Protein AF-A0A9E1YLP9-F1 (afdb_monomer)

Structure (mmCIF, N/CA/C/O backbone):
data_AF-A0A9E1YLP9-F1
#
_entry.id   AF-A0A9E1YLP9-F1
#
loop_
_atom_site.group_PDB
_atom_site.id
_atom_site.type_symbol
_atom_site.label_atom_id
_atom_site.label_alt_id
_atom_site.label_comp_id
_atom_site.label_asym_id
_atom_site.label_entity_id
_atom_site.label_seq_id
_atom_site.pdbx_PDB_ins_code
_atom_site.Cartn_x
_atom_site.Cartn_y
_atom_site.Cartn_z
_atom_site.occupancy
_atom_site.B_iso_or_equiv
_atom_site.auth_seq_id
_atom_site.auth_comp_id
_atom_site.auth_asym_id
_atom_site.auth_atom_id
_atom_site.pdbx_PDB_model_num
ATOM 1 N N . MET A 1 1 ? -14.820 2.484 36.612 1.00 34.06 1 MET A N 1
ATOM 2 C CA . MET A 1 1 ? -13.996 2.233 35.416 1.00 34.06 1 MET A CA 1
ATOM 3 C C . MET A 1 1 ? -14.951 1.773 34.337 1.00 34.06 1 MET A C 1
ATOM 5 O O . MET A 1 1 ? -15.473 0.674 34.455 1.00 34.06 1 MET A O 1
ATOM 9 N N . SER A 1 2 ? -15.312 2.653 33.408 1.00 34.88 2 SER A N 1
ATOM 10 C CA . SER A 1 2 ? -16.116 2.272 32.247 1.00 34.88 2 SER A CA 1
ATOM 11 C C . SER A 1 2 ? -15.246 1.416 31.334 1.00 34.88 2 SER A C 1
ATOM 13 O O . SER A 1 2 ? -14.160 1.850 30.958 1.00 34.88 2 SER A O 1
ATOM 15 N N . GLU A 1 3 ? -15.686 0.202 31.014 1.00 39.25 3 GLU A N 1
ATOM 16 C CA . GLU A 1 3 ? -15.135 -0.535 29.878 1.00 39.25 3 GLU A CA 1
ATOM 17 C C . GLU A 1 3 ? -15.390 0.316 28.631 1.00 39.25 3 GLU A C 1
ATOM 19 O O . GLU A 1 3 ? -16.530 0.453 28.191 1.00 39.25 3 GLU A O 1
ATOM 24 N N . GLU A 1 4 ? -14.351 0.964 28.100 1.00 51.50 4 GLU A N 1
ATOM 25 C CA . GLU A 1 4 ? -14.423 1.566 26.770 1.00 51.50 4 GLU A CA 1
ATOM 26 C C . GLU A 1 4 ? -14.681 0.439 25.771 1.00 51.50 4 GLU A C 1
ATOM 28 O O . GLU A 1 4 ? -13.787 -0.369 25.482 1.00 51.50 4 GLU A O 1
ATOM 33 N N . ALA A 1 5 ? -15.925 0.365 25.292 1.00 57.31 5 ALA A N 1
ATOM 34 C CA . ALA A 1 5 ? -16.343 -0.585 24.277 1.00 57.31 5 ALA A CA 1
ATOM 35 C C . ALA A 1 5 ? -15.387 -0.499 23.081 1.00 57.31 5 ALA A C 1
ATOM 37 O O . ALA A 1 5 ? -15.047 0.590 22.620 1.00 57.31 5 ALA A O 1
ATOM 38 N N . ASN A 1 6 ? -14.919 -1.650 22.598 1.00 69.06 6 ASN A N 1
ATOM 39 C CA . ASN A 1 6 ? -14.195 -1.687 21.333 1.00 69.06 6 ASN A CA 1
ATOM 40 C C . ASN A 1 6 ? -15.104 -1.142 20.228 1.00 69.06 6 ASN A C 1
ATOM 42 O O . ASN A 1 6 ? -16.303 -1.431 20.226 1.00 69.06 6 ASN A O 1
ATOM 46 N N . LEU A 1 7 ? -14.521 -0.379 19.301 1.00 84.44 7 LEU A N 1
ATOM 47 C CA . LEU A 1 7 ? -15.205 0.042 18.083 1.00 84.44 7 LEU A CA 1
ATOM 48 C C . LEU A 1 7 ? -15.830 -1.174 17.402 1.00 84.44 7 LEU A C 1
ATOM 50 O O . LEU A 1 7 ? -15.192 -2.221 17.262 1.00 84.44 7 LEU A O 1
ATOM 54 N N . ASP A 1 8 ? -17.082 -1.041 16.980 1.00 93.75 8 ASP A N 1
ATOM 55 C CA . ASP A 1 8 ? -17.721 -2.098 16.219 1.00 93.75 8 ASP A CA 1
ATOM 56 C C . ASP A 1 8 ? -17.118 -2.181 14.806 1.00 93.75 8 ASP A C 1
ATOM 58 O O . ASP A 1 8 ? -16.620 -1.201 14.242 1.00 93.75 8 ASP A O 1
ATOM 62 N N . ASN A 1 9 ? -17.191 -3.371 14.209 1.00 96.06 9 ASN A N 1
ATOM 63 C CA . ASN A 1 9 ? -16.578 -3.645 12.911 1.00 96.06 9 ASN A CA 1
ATOM 64 C C . ASN A 1 9 ? -17.074 -2.719 11.789 1.00 96.06 9 ASN A C 1
ATOM 66 O O . ASN A 1 9 ? -16.321 -2.439 10.857 1.00 96.06 9 ASN A O 1
ATOM 70 N N . ARG A 1 10 ? -18.328 -2.251 11.855 1.00 96.88 10 ARG A N 1
ATOM 71 C CA . ARG A 1 10 ? -18.888 -1.362 10.834 1.00 96.88 10 ARG A CA 1
ATOM 72 C C . ARG A 1 10 ? -18.255 0.021 10.927 1.00 96.88 10 ARG A C 1
ATOM 74 O O . ARG A 1 10 ? -17.903 0.584 9.893 1.00 96.88 10 ARG A O 1
ATOM 81 N N . THR A 1 11 ? -18.066 0.534 12.140 1.00 97.50 11 THR A N 1
ATOM 82 C CA . THR A 1 11 ? -17.392 1.819 12.370 1.00 97.50 11 THR A CA 1
ATOM 83 C C . THR A 1 11 ? -15.929 1.784 11.920 1.00 97.50 11 THR A C 1
ATOM 85 O O . THR A 1 11 ? -15.452 2.728 11.293 1.00 97.50 11 THR A O 1
ATOM 88 N N . ILE A 1 12 ? -15.220 0.673 12.141 1.00 98.19 12 ILE A N 1
ATOM 89 C CA . ILE A 1 12 ? -13.843 0.509 11.640 1.00 98.19 12 ILE A CA 1
ATOM 90 C C . ILE A 1 12 ? -13.797 0.664 10.114 1.00 98.19 12 ILE A C 1
ATOM 92 O O . ILE A 1 12 ? -12.980 1.424 9.597 1.00 98.19 12 ILE A O 1
ATOM 96 N N . GLU A 1 13 ? -14.696 0.002 9.381 1.00 98.06 13 GLU A N 1
ATOM 97 C CA . GLU A 1 13 ? -14.747 0.123 7.920 1.00 98.06 13 GLU A CA 1
ATOM 98 C C . GLU A 1 13 ? -15.165 1.512 7.428 1.00 98.06 13 GLU A C 1
ATOM 100 O O . GLU A 1 13 ? -14.679 1.964 6.390 1.00 98.06 13 GLU A O 1
ATOM 105 N N . GLN A 1 14 ? -16.037 2.206 8.163 1.00 98.19 14 GLN A N 1
ATOM 106 C CA . GLN A 1 14 ? -16.394 3.598 7.876 1.00 98.19 14 GLN A CA 1
ATOM 107 C C . GLN A 1 14 ? -15.165 4.504 7.925 1.00 98.19 14 GLN A C 1
ATOM 109 O O . GLN A 1 14 ? -14.910 5.253 6.977 1.00 98.19 14 GLN A O 1
ATOM 114 N N . ILE A 1 15 ? -14.373 4.383 8.993 1.00 98.44 15 ILE A N 1
ATOM 115 C CA . ILE A 1 15 ? -13.129 5.132 9.172 1.00 98.44 15 ILE A CA 1
ATOM 116 C C . ILE A 1 15 ? -12.121 4.748 8.078 1.00 98.44 15 ILE A C 1
ATOM 118 O O . ILE A 1 15 ? -11.576 5.624 7.406 1.00 98.44 15 ILE A O 1
ATOM 122 N N . GLU A 1 16 ? -11.902 3.455 7.831 1.00 98.62 16 GLU A N 1
ATOM 123 C CA . GLU A 1 16 ? -11.016 2.980 6.761 1.00 98.62 16 GLU A CA 1
ATOM 124 C C . GLU A 1 16 ? -11.397 3.550 5.385 1.00 98.62 16 GLU A C 1
ATOM 126 O O . GLU A 1 16 ? -10.546 4.051 4.643 1.00 98.62 16 GLU A O 1
ATOM 131 N N . TYR A 1 17 ? -12.685 3.522 5.038 1.00 98.31 17 TYR A N 1
ATOM 132 C CA . TYR A 1 17 ? -13.176 4.082 3.784 1.00 98.31 17 TYR A CA 1
ATOM 133 C C . TYR A 1 17 ? -12.991 5.602 3.737 1.00 98.31 17 TYR A C 1
ATOM 135 O O . TYR A 1 17 ? -12.519 6.137 2.727 1.00 98.31 17 TYR A O 1
ATOM 143 N N . LYS A 1 18 ? -13.325 6.322 4.814 1.00 98.12 18 LYS A N 1
ATOM 144 C CA . LYS A 1 18 ? -13.138 7.776 4.918 1.00 98.12 18 LYS A CA 1
ATOM 145 C C . LYS A 1 18 ? -11.685 8.165 4.661 1.00 98.12 18 LYS A C 1
ATOM 147 O O . LYS A 1 18 ? -11.423 8.991 3.787 1.00 98.12 18 LYS A O 1
ATOM 152 N N . TYR A 1 19 ? -10.734 7.520 5.325 1.00 98.19 19 TYR A N 1
ATOM 153 C CA . TYR A 1 19 ? -9.316 7.844 5.170 1.00 98.19 19 TYR A CA 1
ATOM 154 C C . TYR A 1 19 ? -8.713 7.336 3.856 1.00 98.19 19 TYR A C 1
ATOM 156 O O . TYR A 1 19 ? -7.822 7.990 3.316 1.00 98.19 19 TYR A O 1
ATOM 164 N N . LEU A 1 20 ? -9.257 6.276 3.246 1.00 98.00 20 LEU A N 1
ATOM 165 C CA . LEU A 1 20 ? -8.945 5.941 1.854 1.00 98.00 20 LEU A CA 1
ATOM 166 C C . LEU A 1 20 ? -9.392 7.062 0.897 1.00 98.00 20 LEU A C 1
ATOM 168 O O . LEU A 1 20 ? -8.666 7.402 -0.037 1.00 98.00 20 LEU A O 1
ATOM 172 N N . ASN A 1 21 ? -10.570 7.667 1.098 1.00 96.44 21 ASN A N 1
ATOM 173 C CA . ASN A 1 21 ? -10.996 8.829 0.301 1.00 96.44 21 ASN A CA 1
ATOM 174 C C . ASN A 1 21 ? -10.061 10.019 0.500 1.00 96.44 21 ASN A C 1
ATOM 176 O O . ASN A 1 21 ? -9.642 10.621 -0.488 1.00 96.44 21 ASN A O 1
ATOM 180 N N . LEU A 1 22 ? -9.713 10.328 1.751 1.00 96.38 22 LEU A N 1
ATOM 181 C CA . LEU A 1 22 ? -8.782 11.410 2.060 1.00 96.38 22 LEU A CA 1
ATOM 182 C C . LEU A 1 22 ? -7.425 11.174 1.397 1.00 96.38 22 LEU A C 1
ATOM 184 O O . LEU A 1 22 ? -6.918 12.094 0.771 1.00 96.38 22 LEU A O 1
ATOM 188 N N . LEU A 1 23 ? -6.899 9.943 1.415 1.00 97.06 23 LEU A N 1
ATOM 189 C CA . LEU A 1 23 ? -5.647 9.590 0.737 1.00 97.06 23 LEU A CA 1
ATOM 190 C C . LEU A 1 23 ? -5.716 9.911 -0.757 1.00 97.06 23 LEU A C 1
ATOM 192 O O . LEU A 1 23 ? -4.838 10.581 -1.293 1.00 97.06 23 LEU A O 1
ATOM 196 N N . ASN A 1 24 ? -6.781 9.479 -1.430 1.00 94.38 24 ASN A N 1
ATOM 197 C CA . ASN A 1 24 ? -6.958 9.752 -2.856 1.00 94.38 24 ASN A CA 1
ATOM 198 C C . ASN A 1 24 ? -7.088 11.253 -3.148 1.00 94.38 24 ASN A C 1
ATOM 200 O O . ASN A 1 24 ? -6.475 11.747 -4.091 1.00 94.38 24 ASN A O 1
ATOM 204 N N . ASN A 1 25 ? -7.812 11.989 -2.304 1.00 93.56 25 ASN A N 1
ATOM 205 C CA . ASN A 1 25 ? -7.946 13.438 -2.430 1.00 93.56 25 ASN A CA 1
ATOM 206 C C . ASN A 1 25 ? -6.607 14.157 -2.199 1.00 93.56 25 ASN A C 1
ATOM 208 O O . ASN A 1 25 ? -6.287 15.101 -2.920 1.00 93.56 25 ASN A O 1
ATOM 212 N N . SER A 1 26 ? -5.799 13.698 -1.239 1.00 94.00 26 SER A N 1
ATOM 213 C CA . SER A 1 26 ? -4.468 14.238 -0.950 1.00 94.00 26 SER A CA 1
ATOM 214 C C . SER A 1 26 ? -3.472 14.020 -2.085 1.00 94.00 26 SER A C 1
ATOM 216 O O . SER A 1 26 ? -2.617 14.866 -2.338 1.00 94.00 26 SER A O 1
ATOM 218 N N . LEU A 1 27 ? -3.578 12.892 -2.786 1.00 92.62 27 LEU A N 1
ATOM 219 C CA . LEU A 1 27 ? -2.767 12.609 -3.971 1.00 92.62 27 LEU A CA 1
ATOM 220 C C . LEU A 1 27 ? -3.115 13.547 -5.143 1.00 92.62 27 LEU A C 1
ATOM 222 O O . LEU A 1 27 ? -2.288 13.761 -6.030 1.00 92.62 27 LEU A O 1
ATOM 226 N N . GLY A 1 28 ? -4.269 14.216 -5.069 1.00 80.00 28 GLY A N 1
ATOM 227 C CA . GLY A 1 28 ? -4.585 15.416 -5.833 1.00 80.00 28 GLY A CA 1
ATOM 228 C C . GLY A 1 28 ? -4.818 15.162 -7.321 1.00 80.00 28 GLY A C 1
ATOM 229 O O . GLY A 1 28 ? -5.244 14.090 -7.742 1.00 80.00 28 GLY A O 1
ATOM 230 N N . ASN A 1 29 ? -4.561 16.185 -8.144 1.00 83.00 29 ASN A N 1
ATOM 231 C CA . ASN A 1 29 ? -4.722 16.088 -9.593 1.00 83.00 29 ASN A CA 1
ATOM 232 C C . ASN A 1 29 ? -3.741 15.054 -10.170 1.00 83.00 29 ASN A C 1
ATOM 234 O O . ASN A 1 29 ? -2.527 15.274 -10.181 1.00 83.00 29 ASN A O 1
ATOM 238 N N . SER A 1 30 ? -4.285 13.969 -10.719 1.00 85.88 30 SER A N 1
ATOM 239 C CA . SER A 1 30 ? -3.536 12.838 -11.269 1.00 85.88 30 SER A CA 1
ATOM 240 C C . SER A 1 30 ? -2.510 13.232 -12.341 1.00 85.88 30 SER A C 1
ATOM 242 O O . SER A 1 30 ? -1.420 12.662 -12.401 1.00 85.88 30 SER A O 1
ATOM 244 N N . THR A 1 31 ? -2.786 14.277 -13.129 1.00 89.56 31 THR A N 1
ATOM 245 C CA . THR A 1 31 ? -1.843 14.817 -14.122 1.00 89.56 31 THR A CA 1
ATOM 246 C C . THR A 1 31 ? -0.655 15.511 -13.461 1.00 89.56 31 THR A C 1
ATOM 248 O O . THR A 1 31 ? 0.479 15.368 -13.922 1.00 89.56 31 THR A O 1
ATOM 251 N N . GLN A 1 32 ? -0.888 16.274 -12.390 1.00 92.31 32 GLN A N 1
ATOM 252 C CA . GLN A 1 32 ? 0.189 16.933 -11.652 1.00 92.31 32 GLN A CA 1
ATOM 253 C C . GLN A 1 32 ? 1.036 15.903 -10.902 1.00 92.31 32 GLN A C 1
ATOM 255 O O . GLN A 1 32 ? 2.261 15.936 -11.013 1.00 92.31 32 GLN A O 1
ATOM 260 N N . LEU A 1 33 ? 0.396 14.950 -10.219 1.00 95.12 33 LEU A N 1
ATOM 261 C CA . LEU A 1 33 ? 1.088 13.872 -9.518 1.00 95.12 33 LEU A CA 1
ATOM 262 C C . LEU A 1 33 ? 1.972 13.058 -10.472 1.00 95.12 33 LEU A C 1
ATOM 264 O O . LEU A 1 33 ? 3.145 12.827 -10.180 1.00 95.12 33 LEU A O 1
ATOM 268 N N . LYS A 1 34 ? 1.456 12.702 -11.657 1.00 95.75 34 LYS A N 1
ATOM 269 C CA . LYS A 1 34 ? 2.251 12.062 -12.714 1.00 95.75 34 LYS A CA 1
ATOM 270 C C . LYS A 1 34 ? 3.489 12.883 -13.072 1.00 95.75 34 LYS A C 1
ATOM 272 O O . LYS A 1 34 ? 4.592 12.344 -13.092 1.00 95.75 34 LYS A O 1
ATOM 277 N N . LYS A 1 35 ? 3.327 14.183 -13.344 1.00 95.38 35 LYS A N 1
ATOM 278 C CA . LYS A 1 35 ? 4.449 15.069 -13.704 1.00 95.38 35 LYS A CA 1
ATOM 279 C C . LYS A 1 35 ? 5.509 15.137 -12.604 1.00 95.38 35 LYS A C 1
ATOM 281 O O . LYS A 1 35 ? 6.696 15.212 -12.913 1.00 95.38 35 LYS A O 1
ATOM 286 N N . GLU A 1 36 ? 5.097 15.124 -11.339 1.00 95.81 36 GLU A N 1
ATOM 287 C CA . GLU A 1 36 ? 6.013 15.126 -10.195 1.00 95.81 36 GLU A CA 1
ATOM 288 C C . GLU A 1 36 ? 6.758 13.790 -10.064 1.00 95.81 36 GLU A C 1
ATOM 290 O O . GLU A 1 36 ? 7.983 13.795 -9.921 1.00 95.81 36 GLU A O 1
ATOM 295 N N . LEU A 1 37 ? 6.067 12.656 -10.223 1.00 96.50 37 LEU A N 1
ATOM 296 C CA . LEU A 1 37 ? 6.679 11.319 -10.248 1.00 96.50 37 LEU A CA 1
ATOM 297 C C . LEU A 1 37 ? 7.670 11.143 -11.412 1.00 96.50 37 LEU A C 1
ATOM 299 O O . LEU A 1 37 ? 8.700 10.485 -11.270 1.00 96.50 37 LEU A O 1
ATOM 303 N N . GLU A 1 38 ? 7.404 11.778 -12.552 1.00 95.94 38 GLU A N 1
ATOM 304 C CA . GLU A 1 38 ? 8.265 11.759 -13.742 1.00 95.94 38 GLU A CA 1
ATOM 305 C C . GLU A 1 38 ? 9.333 12.857 -13.744 1.00 95.94 38 GLU A C 1
ATOM 307 O O . GLU A 1 38 ? 10.138 12.937 -14.672 1.00 95.94 38 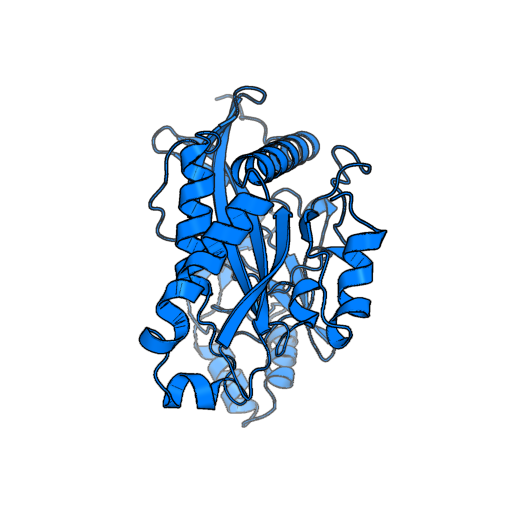GLU A O 1
ATOM 312 N N . SER A 1 39 ? 9.388 13.706 -12.716 1.00 95.44 39 SER A N 1
ATOM 313 C CA . SER A 1 39 ? 10.285 14.869 -12.690 1.00 95.44 39 SER A CA 1
ATOM 314 C C . SER A 1 39 ? 11.768 14.500 -12.815 1.00 95.44 39 SER A C 1
ATOM 316 O O . SER A 1 39 ? 12.545 15.265 -13.394 1.00 95.44 39 SER A O 1
ATOM 318 N N . GLN A 1 40 ? 12.144 13.302 -12.355 1.00 93.06 40 GLN A N 1
ATOM 319 C CA . GLN A 1 40 ? 13.495 12.751 -12.483 1.00 93.06 40 GLN A CA 1
ATOM 320 C C . GLN A 1 40 ? 13.926 12.530 -13.944 1.00 93.06 40 GLN A C 1
ATOM 322 O O . GLN A 1 40 ? 15.121 12.563 -14.230 1.00 93.06 40 GLN A O 1
ATOM 327 N N . ASN A 1 41 ? 12.980 12.413 -14.889 1.00 94.25 41 ASN A N 1
ATOM 328 C CA . ASN A 1 41 ? 13.277 12.242 -16.316 1.00 94.25 41 ASN A CA 1
ATOM 329 C C . ASN A 1 41 ? 14.154 13.368 -16.882 1.00 94.25 41 ASN A C 1
ATOM 331 O O . ASN A 1 41 ? 14.952 13.128 -17.783 1.00 94.25 41 ASN A O 1
ATOM 335 N N . LYS A 1 42 ? 14.075 14.579 -16.310 1.00 93.81 42 LYS A N 1
ATOM 336 C CA . LYS A 1 42 ? 14.926 15.728 -16.676 1.00 93.81 42 LYS A CA 1
ATOM 337 C C . LYS A 1 42 ? 16.424 15.443 -16.525 1.00 93.81 42 LYS A C 1
ATOM 339 O O . LYS A 1 42 ? 17.239 16.082 -17.181 1.00 93.81 42 LYS A O 1
ATOM 344 N N . PHE A 1 43 ? 16.775 14.498 -15.659 1.00 90.62 43 PHE A N 1
ATOM 345 C CA . PHE A 1 43 ? 18.146 14.171 -15.279 1.00 90.62 43 PHE A CA 1
ATOM 346 C C . PHE A 1 43 ? 18.446 12.672 -15.434 1.00 90.62 43 PHE A C 1
ATOM 348 O O . PHE A 1 43 ? 19.469 12.199 -14.939 1.00 90.62 43 PHE A O 1
ATOM 355 N N . PHE A 1 44 ? 17.574 11.917 -16.112 1.00 87.50 44 PHE A N 1
ATOM 356 C CA . PHE A 1 44 ? 17.624 10.452 -16.174 1.00 87.50 44 PHE A CA 1
ATOM 357 C C . PHE A 1 44 ? 19.004 9.924 -16.581 1.00 87.50 44 PHE A C 1
ATOM 359 O O . PHE A 1 44 ? 19.599 9.092 -15.896 1.00 87.50 44 PHE A O 1
ATOM 366 N N . SER A 1 45 ? 19.559 10.468 -17.667 1.00 84.12 45 SER A N 1
ATOM 367 C CA . SER A 1 45 ? 20.858 10.063 -18.213 1.00 84.12 45 SER A CA 1
ATOM 368 C C . SER A 1 45 ? 22.054 10.435 -17.326 1.00 84.12 45 SER A C 1
ATOM 370 O O . SER A 1 45 ? 23.122 9.842 -17.494 1.00 84.12 45 SER A O 1
ATOM 372 N N . GLN A 1 46 ? 21.882 11.379 -16.394 1.00 86.00 46 GLN A N 1
ATOM 373 C CA . GLN A 1 46 ? 22.904 11.800 -15.432 1.00 86.00 46 GLN A CA 1
ATOM 374 C C . GLN A 1 46 ? 22.845 10.962 -14.147 1.00 86.00 46 GLN A C 1
ATOM 376 O O . GLN A 1 46 ? 23.886 10.541 -13.648 1.00 86.00 46 GLN A O 1
ATOM 381 N N . PHE A 1 47 ? 21.643 10.667 -13.636 1.00 82.75 47 PHE A N 1
ATOM 382 C CA . PHE A 1 47 ? 21.465 9.808 -12.457 1.00 82.75 47 PHE A CA 1
ATOM 383 C C . PHE A 1 47 ? 21.710 8.326 -12.750 1.00 82.75 47 PHE A C 1
ATOM 385 O O . PHE A 1 47 ? 22.157 7.588 -11.872 1.00 82.75 47 PHE A O 1
ATOM 392 N N . MET A 1 48 ? 21.438 7.876 -13.975 1.00 83.69 48 MET A N 1
ATOM 393 C CA . MET A 1 48 ? 21.716 6.512 -14.410 1.00 83.69 48 MET A CA 1
ATOM 394 C C . MET A 1 48 ? 22.912 6.514 -15.348 1.00 83.69 48 MET A C 1
ATOM 396 O O . MET A 1 48 ? 22.762 6.838 -16.521 1.00 83.69 48 MET A O 1
ATOM 400 N N . ASN A 1 49 ? 24.092 6.119 -14.867 1.00 84.25 49 ASN A N 1
ATOM 401 C CA . ASN A 1 49 ? 25.262 5.962 -15.735 1.00 84.25 49 ASN A CA 1
ATOM 402 C C . ASN A 1 49 ? 25.015 4.881 -16.824 1.00 84.25 49 ASN A C 1
ATOM 404 O O . ASN A 1 49 ? 24.070 4.089 -16.717 1.00 84.25 49 ASN A O 1
ATOM 408 N N . PRO A 1 50 ? 25.846 4.809 -17.884 1.00 84.88 50 PRO A N 1
ATOM 409 C CA . PRO A 1 50 ? 25.655 3.838 -18.965 1.00 84.88 50 PRO A CA 1
ATOM 410 C C . PRO A 1 50 ? 25.552 2.379 -18.496 1.00 84.88 50 PRO A C 1
ATOM 412 O O . PRO A 1 50 ? 24.762 1.617 -19.049 1.00 84.88 50 PRO A O 1
ATOM 415 N N . THR A 1 51 ? 26.286 1.995 -17.449 1.00 85.06 51 THR A N 1
ATOM 416 C CA . THR A 1 51 ? 26.256 0.639 -16.881 1.00 85.06 51 THR A CA 1
ATOM 417 C C . THR A 1 51 ? 24.937 0.345 -16.167 1.00 85.06 51 THR A C 1
ATOM 419 O O . THR A 1 51 ? 24.369 -0.732 -16.343 1.00 85.06 51 THR A O 1
ATOM 422 N N . ASP A 1 52 ? 24.422 1.294 -15.380 1.00 84.56 52 ASP A N 1
ATOM 423 C CA . ASP A 1 52 ? 23.109 1.197 -14.740 1.00 84.56 52 ASP A CA 1
ATOM 424 C C . ASP A 1 52 ? 22.016 1.014 -15.800 1.00 84.56 52 ASP A C 1
ATOM 426 O O . ASP A 1 52 ? 21.232 0.066 -15.705 1.00 84.56 52 ASP A O 1
ATOM 430 N N . ARG A 1 53 ? 22.033 1.841 -16.854 1.00 85.44 53 ARG A N 1
ATOM 431 C CA . ARG A 1 53 ? 21.096 1.751 -17.986 1.00 85.44 53 ARG A CA 1
ATOM 432 C C . ARG A 1 53 ? 21.188 0.407 -18.707 1.00 85.44 53 ARG A C 1
ATOM 434 O O . ARG A 1 53 ? 20.183 -0.283 -18.824 1.00 85.44 53 ARG A O 1
ATOM 441 N N . ALA A 1 54 ? 22.391 -0.023 -19.088 1.00 83.19 54 ALA A N 1
ATOM 442 C CA . ALA A 1 54 ? 22.610 -1.311 -19.751 1.00 83.19 54 ALA A CA 1
ATOM 443 C C . ALA A 1 54 ? 22.181 -2.514 -18.893 1.00 83.19 54 ALA A C 1
ATOM 445 O O . ALA A 1 54 ? 21.885 -3.590 -19.419 1.00 83.19 54 ALA A O 1
ATOM 446 N N . SER A 1 55 ? 22.146 -2.348 -17.568 1.00 83.88 55 SER A N 1
ATOM 447 C CA . SER A 1 55 ? 21.735 -3.399 -16.645 1.00 83.88 55 SER A CA 1
ATOM 448 C C . SER A 1 55 ? 20.221 -3.526 -16.469 1.00 83.88 55 SER A C 1
ATOM 450 O O . SER A 1 55 ? 19.788 -4.539 -15.924 1.00 83.88 55 SER A O 1
ATOM 452 N N . LEU A 1 56 ? 19.406 -2.567 -16.930 1.00 84.25 56 LEU A N 1
ATOM 453 C CA . LEU A 1 56 ? 17.950 -2.576 -16.721 1.00 84.25 56 LEU A CA 1
ATOM 454 C C . LEU A 1 56 ? 17.262 -3.813 -17.307 1.00 84.25 56 LEU A C 1
ATOM 456 O O . LEU A 1 56 ? 16.415 -4.398 -16.628 1.00 84.25 56 LEU A O 1
ATOM 460 N N . LYS A 1 57 ? 17.694 -4.268 -18.490 1.00 81.56 57 LYS A N 1
ATOM 461 C CA . LYS A 1 57 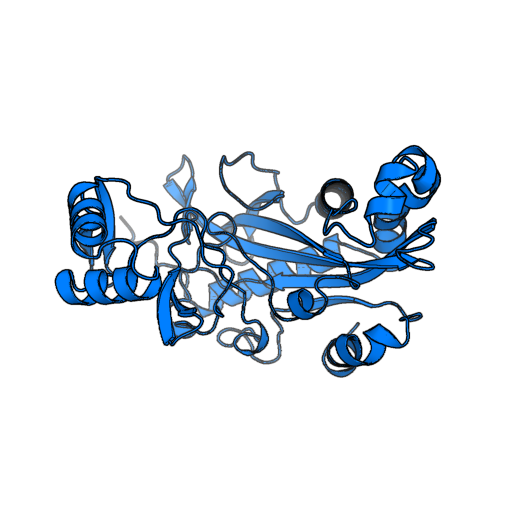? 17.210 -5.510 -19.119 1.00 81.56 57 LYS A CA 1
ATOM 462 C C . LYS A 1 57 ? 17.482 -6.781 -18.306 1.00 81.56 57 LYS A C 1
ATOM 464 O O . LYS A 1 57 ? 16.802 -7.783 -18.479 1.00 81.56 57 LYS A O 1
ATOM 469 N N . PHE A 1 58 ? 18.466 -6.756 -17.405 1.00 76.62 58 PHE A N 1
ATOM 470 C CA . PHE A 1 58 ? 18.879 -7.930 -16.624 1.00 76.62 58 PHE A CA 1
ATOM 471 C C . PHE A 1 58 ? 18.563 -7.812 -15.131 1.00 76.62 58 PHE A C 1
ATOM 473 O O . PHE A 1 58 ? 18.440 -8.816 -14.432 1.00 76.62 58 PHE A O 1
ATOM 480 N N . LYS A 1 59 ? 18.466 -6.587 -14.607 1.00 71.19 59 LYS A N 1
ATOM 481 C CA . LYS A 1 59 ? 18.299 -6.314 -13.179 1.00 71.19 59 LYS A CA 1
ATOM 482 C C . LYS A 1 59 ? 16.903 -5.793 -12.890 1.00 71.19 59 LYS A C 1
ATOM 484 O O . LYS A 1 59 ? 16.482 -4.782 -13.446 1.00 71.19 59 LYS A O 1
ATOM 489 N N . LYS A 1 60 ? 16.263 -6.362 -11.866 1.00 65.69 60 LYS A N 1
ATOM 490 C CA . LYS A 1 60 ? 15.026 -5.846 -11.248 1.00 65.69 60 LYS A CA 1
ATOM 491 C C . LYS A 1 60 ? 15.228 -4.555 -10.429 1.00 65.69 60 LYS A C 1
ATOM 493 O O . LYS A 1 60 ? 14.432 -4.271 -9.539 1.00 65.69 60 LYS A O 1
ATOM 498 N N . LYS A 1 61 ? 16.313 -3.798 -10.648 1.00 69.94 61 LYS A N 1
ATOM 499 C CA . LYS A 1 61 ? 16.603 -2.598 -9.849 1.00 69.94 61 LYS A CA 1
ATOM 500 C C . LYS A 1 61 ? 15.513 -1.552 -10.090 1.00 69.94 61 LYS A C 1
ATOM 502 O O . LYS A 1 61 ? 15.204 -1.216 -11.233 1.00 69.94 61 LYS A O 1
ATOM 507 N N . ASN A 1 62 ? 14.934 -1.076 -8.997 1.00 73.19 62 ASN A N 1
ATOM 508 C CA . ASN A 1 62 ? 13.874 -0.086 -9.001 1.00 73.19 62 ASN A CA 1
ATOM 509 C C . ASN A 1 62 ? 14.476 1.279 -8.667 1.00 73.19 62 ASN A C 1
ATOM 511 O O . ASN A 1 62 ? 14.945 1.497 -7.553 1.00 73.19 62 ASN A O 1
ATOM 515 N N . TYR A 1 63 ? 14.520 2.161 -9.662 1.00 77.50 63 TYR A N 1
ATOM 516 C CA . TYR A 1 63 ? 15.110 3.494 -9.533 1.00 77.50 63 TYR A CA 1
ATOM 517 C C . TYR A 1 63 ? 14.070 4.559 -9.162 1.00 77.50 63 TYR A C 1
ATOM 519 O O . TYR A 1 63 ? 14.448 5.672 -8.810 1.00 77.50 63 TYR A O 1
ATOM 527 N N . LEU A 1 64 ? 12.775 4.222 -9.223 1.00 88.56 64 LEU A N 1
ATOM 528 C CA . LEU A 1 64 ? 11.690 5.156 -8.935 1.00 88.56 64 LEU A CA 1
ATOM 529 C C . LEU A 1 64 ? 11.335 5.187 -7.442 1.00 88.56 64 LEU A C 1
ATOM 531 O O . LEU A 1 64 ? 10.987 6.253 -6.951 1.00 88.56 64 LEU A O 1
ATOM 535 N N . ALA A 1 65 ? 11.464 4.060 -6.728 1.00 89.44 65 ALA A N 1
ATOM 536 C CA . ALA A 1 65 ? 11.000 3.866 -5.345 1.00 89.44 65 ALA A CA 1
ATOM 537 C C . ALA A 1 65 ? 11.257 5.061 -4.408 1.00 89.44 65 ALA A C 1
ATOM 539 O O . ALA A 1 65 ? 10.320 5.756 -4.025 1.00 89.44 65 ALA A O 1
ATOM 540 N N . ALA A 1 66 ? 12.528 5.382 -4.149 1.00 88.50 66 ALA A N 1
ATOM 541 C CA . ALA A 1 66 ? 12.875 6.456 -3.220 1.00 88.50 66 ALA A CA 1
ATOM 542 C C . ALA A 1 66 ? 12.391 7.844 -3.693 1.00 88.50 66 ALA A C 1
ATOM 544 O O . ALA A 1 66 ? 12.125 8.733 -2.887 1.00 88.50 66 ALA A O 1
ATOM 545 N N . GLY A 1 67 ? 12.338 8.087 -5.007 1.00 93.19 67 GLY A N 1
ATOM 546 C CA . GLY A 1 67 ? 11.813 9.338 -5.562 1.00 93.19 67 GLY A CA 1
ATOM 547 C C . GLY A 1 67 ? 10.296 9.440 -5.400 1.00 93.19 67 GLY A C 1
ATOM 548 O O . GLY A 1 67 ? 9.790 10.491 -5.014 1.00 93.19 67 GLY A O 1
ATOM 549 N N . ALA A 1 68 ? 9.593 8.333 -5.634 1.00 95.44 68 ALA A N 1
ATOM 550 C CA . ALA A 1 68 ? 8.152 8.230 -5.474 1.00 95.44 68 ALA A CA 1
ATOM 551 C C . ALA A 1 68 ? 7.718 8.486 -4.030 1.00 95.44 68 ALA A C 1
ATOM 553 O O . ALA A 1 68 ? 6.844 9.319 -3.826 1.00 95.44 68 ALA A O 1
ATOM 554 N N . GLU A 1 69 ? 8.369 7.871 -3.039 1.00 95.31 69 GLU A N 1
ATOM 555 C CA . GLU A 1 69 ? 8.081 8.103 -1.612 1.00 95.31 69 GLU A CA 1
ATOM 556 C C . GLU A 1 69 ? 8.083 9.602 -1.260 1.00 95.31 69 GLU A C 1
ATOM 558 O O . GLU A 1 69 ? 7.155 10.100 -0.625 1.00 95.31 69 GLU A O 1
ATOM 563 N N . ARG A 1 70 ? 9.077 10.360 -1.751 1.00 94.62 70 ARG A N 1
ATOM 564 C CA . ARG A 1 70 ? 9.171 11.815 -1.522 1.00 94.62 70 ARG A CA 1
ATOM 565 C C . ARG A 1 70 ? 8.020 12.589 -2.154 1.00 94.62 70 ARG A C 1
ATOM 567 O O . ARG A 1 70 ? 7.505 13.523 -1.541 1.00 94.62 70 ARG A O 1
ATOM 574 N N . VAL A 1 71 ? 7.644 12.233 -3.381 1.00 95.75 71 VAL A N 1
ATOM 575 C CA . VAL A 1 71 ? 6.527 12.875 -4.086 1.00 95.75 71 VAL A CA 1
ATOM 576 C C . VAL A 1 71 ? 5.216 12.578 -3.362 1.00 95.75 71 VAL A C 1
ATOM 578 O O . VAL A 1 71 ? 4.476 13.510 -3.064 1.00 95.75 71 VAL A O 1
ATOM 581 N N . ILE A 1 72 ? 4.971 11.315 -3.000 1.00 96.25 72 ILE A N 1
ATOM 582 C CA . ILE A 1 72 ? 3.764 10.896 -2.279 1.00 96.25 72 ILE A CA 1
ATOM 583 C C . ILE A 1 72 ? 3.664 11.586 -0.915 1.00 96.25 72 ILE A C 1
ATOM 585 O O . ILE A 1 72 ? 2.623 12.164 -0.607 1.00 96.25 72 ILE A O 1
ATOM 589 N N . PHE A 1 73 ? 4.750 11.625 -0.138 1.00 93.88 73 PHE A N 1
ATOM 590 C CA . PHE A 1 73 ? 4.797 12.360 1.129 1.00 93.88 73 PHE A CA 1
ATOM 591 C C . PHE A 1 73 ? 4.448 13.840 0.955 1.00 93.88 73 PHE A C 1
ATOM 593 O O . PHE A 1 73 ? 3.642 14.388 1.703 1.00 93.88 73 PHE A O 1
ATOM 600 N N . ASN A 1 74 ? 5.030 14.493 -0.052 1.00 92.75 74 ASN A N 1
ATOM 601 C CA . ASN A 1 74 ? 4.770 15.898 -0.345 1.00 92.75 74 ASN A CA 1
ATOM 602 C C . ASN A 1 74 ? 3.305 16.149 -0.738 1.00 92.75 74 ASN A C 1
ATOM 604 O O . ASN A 1 74 ? 2.716 17.118 -0.263 1.00 92.75 74 ASN A O 1
ATOM 608 N N . SER A 1 75 ? 2.706 15.288 -1.564 1.00 93.25 75 SER A N 1
ATOM 609 C CA . SER A 1 75 ? 1.282 15.373 -1.917 1.00 93.25 75 SER A CA 1
ATOM 610 C C . SER A 1 75 ? 0.391 15.224 -0.683 1.00 93.25 75 SER A C 1
ATOM 612 O O . SER A 1 75 ? -0.483 16.058 -0.449 1.00 93.25 75 SER A O 1
ATOM 614 N N . ILE A 1 76 ? 0.672 14.227 0.161 1.00 92.69 76 ILE A N 1
ATOM 615 C CA . ILE A 1 76 ? -0.092 13.970 1.386 1.00 92.69 76 ILE A CA 1
ATOM 616 C C . ILE A 1 76 ? 0.011 15.139 2.367 1.00 92.69 76 ILE A C 1
ATOM 618 O O . ILE A 1 76 ? -1.015 15.672 2.793 1.00 92.69 76 ILE A O 1
ATOM 622 N N . ASN A 1 77 ? 1.218 15.623 2.652 1.00 87.94 77 ASN A N 1
ATOM 623 C CA . ASN A 1 77 ? 1.415 16.719 3.601 1.00 87.94 77 ASN A CA 1
ATOM 624 C C . ASN A 1 77 ? 0.782 18.035 3.161 1.00 87.94 77 ASN A C 1
ATOM 626 O O . ASN A 1 77 ? 0.247 18.756 3.997 1.00 87.94 77 ASN A O 1
ATOM 630 N N . LYS A 1 78 ? 0.810 18.357 1.861 1.00 87.50 78 LYS A N 1
ATOM 631 C CA . LYS A 1 78 ? 0.181 19.584 1.343 1.00 87.50 78 LYS A CA 1
ATOM 632 C C . LYS A 1 78 ? -1.321 19.642 1.620 1.00 87.50 78 LYS A C 1
ATOM 634 O O . LYS A 1 78 ? -1.867 20.735 1.706 1.00 87.50 78 LYS A O 1
ATOM 639 N N . SER A 1 79 ? -1.980 18.488 1.734 1.00 84.94 79 SER A N 1
ATOM 640 C CA . SER A 1 79 ? -3.420 18.419 1.999 1.00 84.94 79 SER A CA 1
ATOM 641 C C . SER A 1 79 ? -3.795 18.694 3.458 1.00 84.94 79 SER A C 1
ATOM 643 O O . SER A 1 79 ? -4.897 19.163 3.718 1.00 84.94 79 SER A O 1
ATOM 645 N N . GLY A 1 80 ? -2.903 18.385 4.407 1.00 83.12 80 GLY A N 1
ATOM 646 C CA . GLY A 1 80 ? -3.164 18.502 5.845 1.00 83.12 80 GLY A CA 1
ATOM 647 C C . GLY A 1 80 ? -4.167 17.494 6.431 1.00 83.12 80 GLY A C 1
ATOM 648 O O . GLY A 1 80 ? -4.452 17.574 7.620 1.00 83.12 80 GLY A O 1
ATOM 649 N N . PHE A 1 81 ? -4.697 16.538 5.654 1.00 87.00 81 PHE A N 1
ATOM 650 C CA . PHE A 1 81 ? -5.772 15.637 6.119 1.00 87.00 81 PHE A CA 1
ATOM 651 C C . PHE A 1 81 ? -5.334 14.554 7.113 1.00 87.00 81 PHE A C 1
ATOM 653 O O . PHE A 1 81 ? -6.167 14.018 7.836 1.00 87.00 81 PHE A O 1
ATOM 660 N N . PHE A 1 82 ? -4.049 14.198 7.131 1.00 88.88 82 PHE A N 1
ATOM 661 C CA . PHE A 1 82 ? -3.537 13.054 7.895 1.00 88.88 82 PHE A CA 1
ATOM 662 C C . PHE A 1 82 ? -2.953 13.436 9.259 1.00 88.88 82 PHE A C 1
ATOM 664 O O . PHE A 1 82 ? -2.447 12.567 9.958 1.00 88.88 82 PHE A O 1
ATOM 671 N N . GLY A 1 83 ? -3.046 14.709 9.649 1.00 90.69 83 GLY A N 1
ATOM 672 C CA . GLY A 1 83 ? -2.528 15.190 10.926 1.00 90.69 83 GLY A CA 1
ATOM 673 C C . GLY A 1 83 ? -1.002 15.272 10.953 1.00 90.69 83 GLY A C 1
ATOM 674 O O . GLY A 1 83 ? -0.373 15.773 10.016 1.00 90.69 83 GLY A O 1
ATOM 675 N N . THR A 1 84 ? -0.411 14.820 12.053 1.00 93.50 84 THR A N 1
ATOM 676 C CA . THR A 1 84 ? 1.010 15.007 12.357 1.00 93.50 84 THR A CA 1
ATOM 677 C C . THR A 1 84 ? 1.829 13.812 11.863 1.00 93.50 84 THR A C 1
ATOM 679 O O . THR A 1 84 ? 1.472 12.670 12.154 1.00 93.50 84 THR A O 1
ATOM 682 N N . PRO A 1 85 ? 2.946 14.018 11.138 1.00 94.50 85 PRO A N 1
ATOM 683 C CA . PRO A 1 85 ? 3.889 12.943 10.846 1.00 94.50 85 PRO A CA 1
ATOM 684 C C . PRO A 1 85 ? 4.437 12.332 12.139 1.00 94.50 85 PRO A C 1
ATOM 686 O O . PRO A 1 85 ? 4.894 13.053 13.024 1.00 94.50 85 PRO A O 1
ATOM 689 N N . ASN A 1 86 ? 4.440 11.008 12.229 1.00 93.56 86 ASN A N 1
ATOM 690 C CA . ASN A 1 86 ? 4.844 10.279 13.424 1.00 93.56 86 ASN A CA 1
ATOM 691 C C . ASN A 1 86 ? 6.086 9.420 13.123 1.00 93.56 86 ASN A C 1
ATOM 693 O O . ASN A 1 86 ? 6.189 8.774 12.084 1.00 93.56 86 ASN A O 1
ATOM 697 N N . SER A 1 87 ? 7.066 9.443 14.028 1.00 92.44 87 SER A N 1
ATOM 698 C CA . SER A 1 87 ? 8.386 8.821 13.854 1.00 92.44 87 SER A CA 1
ATOM 699 C C . SER A 1 87 ? 8.486 7.411 14.449 1.00 92.44 87 SER A C 1
ATOM 701 O O . SER A 1 87 ? 9.572 6.976 14.844 1.00 92.44 87 SER A O 1
ATOM 703 N N . SER A 1 88 ? 7.361 6.696 14.535 1.00 92.25 88 SER A N 1
ATOM 704 C CA . SER A 1 88 ? 7.305 5.328 15.056 1.00 92.25 88 SER A CA 1
ATOM 705 C C . SER A 1 88 ? 8.365 4.423 14.404 1.00 92.25 88 SER A C 1
ATOM 707 O O . SER A 1 88 ? 8.584 4.485 13.194 1.00 92.25 88 SER A O 1
ATOM 709 N N . PRO A 1 89 ? 9.028 3.543 15.179 1.00 87.25 89 PRO A N 1
ATOM 710 C CA . PRO A 1 89 ? 10.174 2.758 14.706 1.00 87.25 89 PRO A CA 1
ATOM 711 C C . PRO A 1 89 ? 9.799 1.643 13.715 1.00 87.25 89 PRO A C 1
ATOM 713 O O . PRO A 1 89 ? 10.678 0.993 13.148 1.00 87.25 89 PRO A O 1
ATOM 716 N N . ILE A 1 90 ? 8.502 1.382 13.550 1.00 88.19 90 ILE A N 1
ATOM 717 C CA . ILE A 1 90 ? 7.925 0.378 12.661 1.00 88.19 90 ILE A CA 1
ATOM 718 C C . ILE A 1 90 ? 6.700 0.979 11.968 1.00 88.19 90 ILE A C 1
ATOM 720 O O . ILE A 1 90 ? 5.961 1.748 12.575 1.00 88.19 90 ILE A O 1
ATOM 724 N N . GLY A 1 91 ? 6.481 0.604 10.713 1.00 88.62 91 GLY A N 1
ATOM 725 C CA . GLY A 1 91 ? 5.393 1.117 9.887 1.00 88.62 91 GLY A CA 1
ATOM 726 C C . GLY A 1 91 ? 5.689 0.940 8.400 1.00 88.62 91 GLY A C 1
ATOM 727 O O . GLY A 1 91 ? 6.710 0.343 8.029 1.00 88.62 91 GLY A O 1
ATOM 728 N N . GLY A 1 92 ? 4.783 1.454 7.566 1.00 90.19 92 GLY A N 1
ATOM 729 C CA . GLY A 1 92 ? 5.053 1.738 6.157 1.00 90.19 92 GLY A CA 1
ATOM 730 C C . GLY A 1 92 ? 6.007 2.923 5.980 1.00 90.19 92 GLY A C 1
ATOM 731 O O . GLY A 1 92 ? 6.498 3.489 6.955 1.00 90.19 92 GLY A O 1
ATOM 732 N N . ASP A 1 93 ? 6.259 3.301 4.729 1.00 93.50 93 ASP A N 1
ATOM 733 C CA . ASP A 1 93 ? 7.164 4.412 4.401 1.00 93.50 93 ASP A CA 1
ATOM 734 C C . ASP A 1 93 ? 6.729 5.747 5.024 1.00 93.50 93 ASP A C 1
ATOM 736 O O . ASP A 1 93 ? 7.574 6.557 5.406 1.00 93.50 93 ASP A O 1
ATOM 740 N N . LEU A 1 94 ? 5.415 5.978 5.135 1.00 94.88 94 LEU A N 1
ATOM 741 C CA . LEU A 1 94 ? 4.831 7.157 5.768 1.00 94.88 94 LEU A CA 1
ATOM 742 C C . LEU A 1 94 ? 3.969 6.739 6.958 1.00 94.88 94 LEU A C 1
ATOM 744 O O . LEU A 1 94 ? 3.201 5.776 6.879 1.00 94.88 94 LEU A O 1
ATOM 748 N N . PHE A 1 95 ? 4.063 7.500 8.043 1.00 95.75 95 PHE A N 1
ATOM 749 C CA . PHE A 1 95 ? 3.332 7.230 9.270 1.00 95.75 95 PHE A CA 1
ATOM 750 C C . PHE A 1 95 ? 2.823 8.538 9.872 1.00 95.75 95 PHE A C 1
ATOM 752 O O . PHE A 1 95 ? 3.564 9.522 9.944 1.00 95.75 95 PHE A O 1
ATOM 759 N N . PHE A 1 96 ? 1.557 8.560 10.276 1.00 96.00 96 PHE A N 1
ATOM 760 C CA . PHE A 1 96 ? 0.891 9.754 10.789 1.00 96.00 96 PHE A CA 1
ATOM 761 C C . PHE A 1 96 ? 0.031 9.444 12.008 1.00 96.00 96 PHE A C 1
ATOM 763 O O . PHE A 1 96 ? -0.389 8.304 12.210 1.00 96.00 96 PHE A O 1
ATOM 770 N N . GLU A 1 97 ? -0.269 10.480 12.778 1.00 95.38 97 GLU A N 1
ATOM 771 C CA . GLU A 1 97 ? -1.252 10.462 13.852 1.00 95.38 97 GLU A CA 1
ATOM 772 C C . GLU A 1 97 ? -2.277 11.580 13.661 1.00 95.38 97 GLU A C 1
ATOM 774 O O . GLU A 1 97 ? -1.947 12.708 13.286 1.00 95.38 97 GLU A O 1
ATOM 779 N N . THR A 1 98 ? -3.539 11.262 13.918 1.00 95.75 98 THR A N 1
ATOM 780 C CA . THR A 1 98 ? -4.637 12.228 13.855 1.00 95.75 98 THR A CA 1
ATOM 781 C C . THR A 1 98 ? -5.790 11.773 14.743 1.00 95.75 98 THR A C 1
ATOM 783 O O . THR A 1 98 ? -5.758 10.677 15.305 1.00 95.75 98 THR A O 1
ATOM 786 N N . LYS A 1 99 ? -6.823 12.602 14.856 1.00 95.56 99 LYS A N 1
ATOM 787 C CA . LYS A 1 99 ? -8.091 12.245 15.479 1.00 95.56 99 LYS A CA 1
ATOM 788 C C . LYS A 1 99 ? -9.199 12.337 14.440 1.00 95.56 99 LYS A C 1
ATOM 790 O O . LYS A 1 99 ? -9.292 13.317 13.708 1.00 95.56 99 LYS A O 1
ATOM 795 N N . ASP A 1 100 ? -10.017 11.299 14.358 1.00 96.00 100 ASP A N 1
ATOM 796 C CA . ASP A 1 100 ? -11.257 11.353 13.608 1.00 96.00 100 ASP A CA 1
ATOM 797 C C . ASP A 1 100 ? -12.336 12.037 14.445 1.00 96.00 100 ASP A C 1
ATOM 799 O O . ASP A 1 100 ? -12.785 11.490 15.449 1.00 96.00 100 ASP A O 1
ATOM 803 N N . ASP A 1 101 ? -12.747 13.233 14.028 1.00 93.31 101 ASP A N 1
ATOM 804 C CA . ASP A 1 101 ? -13.728 14.037 14.766 1.00 93.31 101 ASP A CA 1
ATOM 805 C C . ASP A 1 101 ? -15.149 13.453 14.724 1.00 93.31 101 ASP A C 1
ATOM 807 O O . ASP A 1 101 ? -15.950 13.708 15.618 1.00 93.31 101 ASP A O 1
ATOM 811 N N . GLU A 1 102 ? -15.484 12.684 13.685 1.00 94.31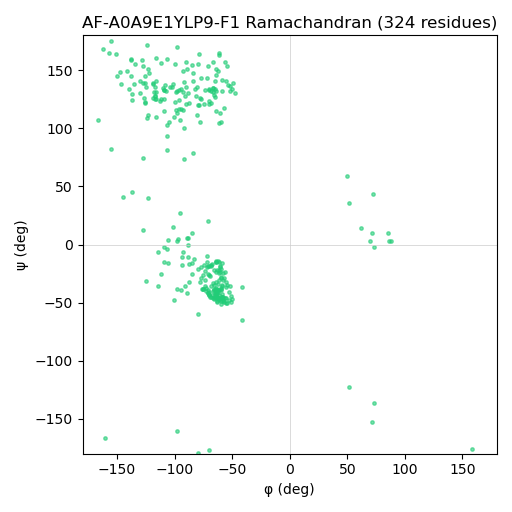 102 GLU A N 1
ATOM 812 C CA . GLU A 1 102 ? -16.832 12.129 13.490 1.00 94.31 102 GLU A CA 1
ATOM 813 C C . GLU A 1 102 ? -17.092 10.946 14.422 1.00 94.31 102 GLU A C 1
ATOM 815 O O . GLU A 1 102 ? -18.189 10.805 14.961 1.00 94.31 102 GLU A O 1
ATOM 820 N N . HIS A 1 103 ? -16.066 10.124 14.633 1.00 92.75 103 HIS A N 1
ATOM 821 C CA . HIS A 1 103 ? -16.117 8.939 15.482 1.00 92.75 103 HIS A CA 1
ATOM 822 C C . HIS A 1 103 ? -15.387 9.117 16.823 1.00 92.75 103 HIS A C 1
ATOM 824 O O . HIS A 1 103 ? -15.289 8.157 17.582 1.00 92.75 103 HIS A O 1
ATOM 830 N N . ASP A 1 104 ? -14.874 10.318 17.113 1.00 92.75 104 ASP A N 1
ATOM 831 C CA . ASP A 1 104 ? -14.080 10.649 18.308 1.00 92.75 104 ASP A CA 1
ATOM 832 C C . ASP A 1 104 ? -12.896 9.686 18.546 1.00 92.75 104 ASP A C 1
ATOM 834 O O . ASP A 1 104 ? -12.534 9.364 19.676 1.00 92.75 104 ASP A O 1
ATOM 838 N N . GLN A 1 105 ? -12.272 9.212 17.465 1.00 95.06 105 GLN A N 1
ATOM 839 C CA . GLN A 1 105 ? -11.299 8.120 17.505 1.00 95.06 105 GLN A CA 1
ATOM 840 C C . GLN A 1 105 ? -9.888 8.617 17.184 1.00 95.06 105 GLN A C 1
ATOM 842 O O . GLN A 1 105 ? -9.650 9.157 16.106 1.00 95.06 105 GLN A O 1
ATOM 847 N N . ASN A 1 106 ? -8.911 8.371 18.063 1.00 97.06 106 ASN A N 1
ATOM 848 C CA . ASN A 1 106 ? -7.506 8.611 17.712 1.00 97.06 106 ASN A CA 1
ATOM 849 C C . ASN A 1 106 ? -7.025 7.559 16.710 1.00 97.06 106 ASN A C 1
ATOM 851 O O . ASN A 1 106 ? -7.378 6.382 16.812 1.00 97.06 106 ASN A O 1
ATOM 855 N N . LEU A 1 107 ? -6.189 7.964 15.764 1.00 97.62 107 LEU A N 1
ATOM 856 C CA . LEU A 1 107 ? -5.744 7.128 14.661 1.00 97.62 107 LEU A CA 1
ATOM 857 C C . LEU A 1 107 ? -4.230 7.166 14.520 1.00 97.62 107 LEU A C 1
ATOM 859 O O . LEU A 1 107 ? -3.609 8.223 14.608 1.00 97.62 107 LEU A O 1
ATOM 863 N N . LEU A 1 108 ? -3.665 6.003 14.210 1.00 97.62 108 LEU A N 1
ATOM 864 C CA . LEU A 1 108 ? -2.345 5.870 13.608 1.00 97.62 108 LEU A CA 1
ATOM 865 C C . LEU A 1 108 ? -2.537 5.443 12.158 1.00 97.62 108 LEU A C 1
ATOM 867 O O . LEU A 1 108 ? -3.298 4.519 11.880 1.00 97.62 108 LEU A O 1
ATOM 871 N N . ILE A 1 109 ? -1.862 6.097 11.223 1.00 97.50 109 ILE A N 1
ATOM 872 C CA . ILE A 1 109 ? -2.059 5.856 9.796 1.00 97.50 109 ILE A CA 1
ATOM 873 C C . ILE A 1 109 ? -0.730 5.467 9.166 1.00 97.50 109 ILE A C 1
ATOM 875 O O . ILE A 1 109 ? 0.168 6.293 9.040 1.00 97.50 109 ILE A O 1
ATOM 879 N N . SER A 1 110 ? -0.632 4.207 8.748 1.00 97.25 110 SER A N 1
ATOM 880 C CA . SER A 1 110 ? 0.521 3.633 8.058 1.00 97.25 110 SER A CA 1
ATOM 881 C C . SER A 1 110 ? 0.252 3.580 6.558 1.00 97.25 110 SER A C 1
ATOM 883 O O . SER A 1 110 ? -0.710 2.944 6.126 1.00 97.25 110 SER A O 1
ATOM 885 N N . ILE A 1 111 ? 1.106 4.209 5.753 1.00 96.75 111 ILE A N 1
ATOM 886 C CA . ILE A 1 111 ? 0.995 4.224 4.291 1.00 96.75 111 ILE A CA 1
ATOM 887 C C . ILE A 1 111 ? 2.306 3.726 3.699 1.00 96.75 111 ILE A C 1
ATOM 889 O O . ILE A 1 111 ? 3.365 4.295 3.944 1.00 96.75 111 ILE A O 1
ATOM 893 N N . ASP A 1 112 ? 2.232 2.677 2.890 1.00 95.81 112 ASP A N 1
ATOM 894 C CA . ASP A 1 112 ? 3.397 2.108 2.220 1.00 95.81 112 ASP A CA 1
ATOM 895 C C . ASP A 1 112 ? 3.374 2.385 0.714 1.00 95.81 112 ASP A C 1
ATOM 897 O O . ASP A 1 112 ? 2.356 2.182 0.045 1.00 95.81 112 ASP A O 1
ATOM 901 N N . CYS A 1 113 ? 4.496 2.845 0.165 1.00 95.00 113 CYS A N 1
ATOM 902 C CA . CYS A 1 113 ? 4.640 3.194 -1.240 1.00 95.00 113 CYS A CA 1
ATOM 903 C C . CYS A 1 113 ? 5.295 2.044 -2.009 1.00 95.00 113 CYS A C 1
ATOM 905 O O . CYS A 1 113 ? 6.477 1.732 -1.876 1.00 95.00 113 CYS A O 1
ATOM 907 N N . LYS A 1 114 ? 4.541 1.426 -2.915 1.00 92.38 114 LYS A N 1
ATOM 908 C CA . LYS A 1 114 ? 5.053 0.408 -3.831 1.00 92.38 114 LYS A CA 1
ATOM 909 C C . LYS A 1 114 ? 5.260 1.006 -5.209 1.00 92.38 114 LYS A C 1
ATOM 911 O O . LYS A 1 114 ? 4.394 1.666 -5.769 1.00 92.38 114 LYS A O 1
ATOM 916 N N . THR A 1 115 ? 6.395 0.691 -5.810 1.00 93.44 115 THR A N 1
ATOM 917 C CA . THR A 1 115 ? 6.659 0.981 -7.220 1.00 93.44 115 THR A CA 1
ATOM 918 C C . THR A 1 115 ? 6.857 -0.335 -7.962 1.00 93.44 115 THR A C 1
ATOM 920 O O . THR A 1 115 ? 7.643 -1.188 -7.542 1.00 93.44 115 THR A O 1
ATOM 923 N N . VAL A 1 116 ? 6.123 -0.513 -9.056 1.00 91.81 116 VAL A N 1
ATOM 924 C CA . VAL A 1 116 ? 6.129 -1.720 -9.884 1.00 91.81 116 VAL A CA 1
ATOM 925 C C . VAL A 1 116 ? 6.629 -1.345 -11.267 1.00 91.81 116 VAL A C 1
ATOM 927 O O . VAL A 1 116 ? 6.115 -0.426 -11.896 1.00 91.81 116 VAL A O 1
ATOM 930 N N . ARG A 1 117 ? 7.638 -2.075 -11.740 1.00 91.94 117 ARG A N 1
ATOM 931 C CA . ARG A 1 117 ? 8.155 -1.936 -13.099 1.00 91.94 117 ARG A CA 1
ATOM 932 C C . ARG A 1 117 ? 7.485 -2.958 -14.015 1.00 91.94 117 ARG A C 1
ATOM 934 O O . ARG A 1 117 ? 7.672 -4.167 -13.805 1.00 91.94 117 ARG A O 1
ATOM 941 N N . ALA A 1 118 ? 6.745 -2.459 -15.001 1.00 91.38 118 ALA A N 1
ATOM 942 C CA . ALA A 1 118 ? 5.901 -3.214 -15.925 1.00 91.38 118 ALA A CA 1
ATOM 943 C C . ALA A 1 118 ? 6.636 -4.403 -16.564 1.00 91.38 118 ALA A C 1
ATOM 945 O O . ALA A 1 118 ? 6.174 -5.538 -16.475 1.00 91.38 118 ALA A O 1
ATOM 946 N N . GLU A 1 119 ? 7.857 -4.178 -17.048 1.00 89.62 119 GLU A N 1
ATOM 947 C CA . GLU A 1 119 ? 8.688 -5.159 -17.759 1.00 89.62 119 GLU A CA 1
ATOM 948 C C . GLU A 1 119 ? 9.092 -6.367 -16.906 1.00 89.62 119 GLU A C 1
ATOM 950 O O . GLU A 1 119 ? 9.621 -7.347 -17.423 1.00 89.62 119 GLU A O 1
ATOM 955 N N . THR A 1 120 ? 8.946 -6.296 -15.578 1.00 85.50 120 THR A N 1
ATOM 956 C CA . THR A 1 120 ? 9.465 -7.348 -14.685 1.00 85.50 120 THR A CA 1
ATOM 957 C C . THR A 1 120 ? 8.452 -7.970 -13.757 1.00 85.50 120 THR A C 1
ATOM 959 O O . THR A 1 120 ? 8.641 -9.125 -13.372 1.00 85.50 120 THR A O 1
ATOM 962 N N . ASN A 1 121 ? 7.444 -7.216 -13.329 1.00 81.94 121 ASN A N 1
ATOM 963 C CA . ASN A 1 121 ? 6.548 -7.662 -12.271 1.00 81.94 121 ASN A CA 1
ATOM 964 C C . ASN A 1 121 ? 5.112 -7.171 -12.509 1.00 81.94 121 ASN A C 1
ATOM 966 O O . ASN A 1 121 ? 4.459 -6.765 -11.556 1.00 81.94 121 ASN A O 1
ATOM 970 N N . MET A 1 122 ? 4.608 -7.206 -13.750 1.00 83.81 122 MET A N 1
ATOM 971 C CA . MET A 1 122 ? 3.234 -6.770 -14.040 1.00 83.81 122 MET A CA 1
ATOM 972 C C . MET A 1 122 ? 2.203 -7.471 -13.145 1.00 83.81 122 MET A C 1
ATOM 974 O O . MET A 1 122 ? 1.362 -6.817 -12.549 1.00 83.81 122 MET A O 1
ATOM 978 N N . ASN A 1 123 ? 2.362 -8.775 -12.903 1.00 78.94 123 ASN A N 1
ATOM 979 C CA . ASN A 1 123 ? 1.498 -9.541 -11.995 1.00 78.94 123 ASN A CA 1
ATOM 980 C C . ASN A 1 123 ? 1.418 -8.991 -10.556 1.00 78.94 123 ASN A C 1
ATOM 982 O O . ASN A 1 123 ? 0.444 -9.274 -9.855 1.00 78.94 123 ASN A O 1
ATOM 986 N N . ASP A 1 124 ? 2.416 -8.228 -10.096 1.00 78.75 124 ASP A N 1
ATOM 987 C CA . ASP A 1 124 ? 2.408 -7.652 -8.749 1.00 78.75 124 ASP A CA 1
ATOM 988 C C . ASP A 1 124 ? 1.379 -6.510 -8.630 1.00 78.75 124 ASP A C 1
ATOM 990 O O . ASP A 1 124 ? 0.993 -6.194 -7.508 1.00 78.75 124 ASP A O 1
ATOM 994 N N . ILE A 1 125 ? 0.849 -5.956 -9.737 1.00 80.56 125 ILE A N 1
ATOM 995 C CA . ILE A 1 125 ? -0.280 -5.003 -9.680 1.00 80.56 125 ILE A CA 1
ATOM 996 C C . ILE A 1 125 ? -1.600 -5.664 -9.279 1.00 80.56 125 ILE A C 1
ATOM 998 O O . ILE A 1 125 ? -2.531 -4.988 -8.850 1.00 80.56 125 ILE A O 1
ATOM 1002 N N . HIS A 1 126 ? -1.673 -6.990 -9.414 1.00 76.25 126 HIS A N 1
ATOM 1003 C CA . HIS A 1 126 ? -2.821 -7.785 -8.999 1.00 76.25 126 HIS A CA 1
ATOM 1004 C C . HIS A 1 126 ? -2.677 -8.344 -7.574 1.00 76.25 126 HIS A C 1
ATOM 1006 O O . HIS A 1 126 ? -3.660 -8.791 -6.994 1.00 76.25 126 HIS A O 1
ATOM 1012 N N . ASN A 1 127 ? -1.456 -8.378 -7.027 1.00 78.44 127 ASN A N 1
ATOM 1013 C CA . ASN A 1 127 ? -1.133 -9.051 -5.768 1.00 78.44 127 ASN A CA 1
ATOM 1014 C C . ASN A 1 127 ? 0.113 -8.420 -5.121 1.00 78.44 127 ASN A C 1
ATOM 1016 O O . ASN A 1 127 ? 1.228 -8.934 -5.266 1.00 78.44 127 ASN A O 1
ATOM 1020 N N . PHE A 1 128 ? -0.062 -7.306 -4.412 1.00 80.19 128 PHE A N 1
ATOM 1021 C CA . PHE A 1 128 ? 1.057 -6.558 -3.834 1.00 80.19 128 PHE A CA 1
ATOM 1022 C C . PHE A 1 128 ? 1.701 -7.316 -2.667 1.00 80.19 128 PHE A C 1
ATOM 1024 O O . PHE A 1 128 ? 1.002 -7.775 -1.763 1.00 80.19 128 PHE A O 1
ATOM 1031 N N . ASP A 1 129 ? 3.034 -7.408 -2.659 1.00 85.12 129 ASP A N 1
ATOM 1032 C CA . ASP A 1 129 ? 3.784 -7.929 -1.512 1.00 85.12 129 ASP A CA 1
ATOM 1033 C C . ASP A 1 129 ? 3.706 -6.927 -0.345 1.00 85.12 129 ASP A C 1
ATOM 1035 O O . ASP A 1 129 ? 4.198 -5.801 -0.459 1.00 85.12 129 ASP A O 1
ATOM 1039 N N . VAL A 1 130 ? 3.185 -7.360 0.799 1.00 87.38 130 VAL A N 1
ATOM 1040 C CA . VAL A 1 130 ? 3.104 -6.573 2.034 1.00 87.38 130 VAL A CA 1
ATOM 1041 C C . VAL A 1 130 ? 3.947 -7.234 3.123 1.00 87.38 130 VAL A C 1
ATOM 1043 O O . VAL A 1 130 ? 3.926 -8.452 3.314 1.00 87.38 130 VAL A O 1
ATOM 1046 N N . GLY A 1 131 ? 4.775 -6.428 3.787 1.00 86.88 131 GLY A N 1
ATOM 1047 C CA . GLY A 1 131 ? 5.615 -6.854 4.903 1.00 86.88 131 GLY A CA 1
ATOM 1048 C C . GLY A 1 131 ? 4.867 -6.825 6.234 1.00 86.88 131 GLY A C 1
ATOM 1049 O O . GLY A 1 131 ? 3.955 -6.028 6.425 1.00 86.88 131 GLY A O 1
ATOM 1050 N N . LEU A 1 132 ? 5.305 -7.645 7.192 1.00 87.12 132 LEU A N 1
ATOM 1051 C CA . LEU A 1 132 ? 4.685 -7.744 8.523 1.00 87.12 132 LEU A CA 1
ATOM 1052 C C . LEU A 1 132 ? 4.698 -6.425 9.320 1.00 87.12 132 LEU A C 1
ATOM 1054 O O . LEU A 1 132 ? 3.933 -6.276 10.265 1.00 87.12 132 LEU A O 1
ATOM 1058 N N . ASN A 1 133 ? 5.555 -5.468 8.964 1.00 90.00 133 ASN A N 1
ATOM 1059 C CA . ASN A 1 133 ? 5.613 -4.132 9.561 1.00 90.00 133 ASN A CA 1
ATOM 1060 C C . ASN A 1 133 ? 4.683 -3.107 8.889 1.00 90.00 133 ASN A C 1
ATOM 1062 O O . ASN A 1 133 ? 4.781 -1.935 9.221 1.00 90.00 133 ASN A O 1
ATOM 1066 N N . GLN A 1 134 ? 3.844 -3.510 7.929 1.00 91.69 134 GLN A N 1
ATOM 1067 C CA . GLN A 1 134 ? 3.044 -2.596 7.097 1.00 91.69 134 GLN A CA 1
ATOM 1068 C C . GLN A 1 134 ? 1.528 -2.733 7.327 1.00 91.69 134 GLN A C 1
ATOM 1070 O O . GLN A 1 134 ? 0.758 -1.963 6.762 1.00 91.69 134 GLN A O 1
ATOM 1075 N N . HIS A 1 135 ? 1.088 -3.717 8.119 1.00 94.19 135 HIS A N 1
ATOM 1076 C CA . HIS A 1 135 ? -0.324 -3.984 8.411 1.00 94.19 135 HIS A CA 1
ATOM 1077 C C . HIS A 1 135 ? -0.497 -4.613 9.798 1.00 94.19 135 HIS A C 1
ATOM 1079 O O . HIS A 1 135 ? 0.463 -5.156 10.338 1.00 94.19 135 HIS A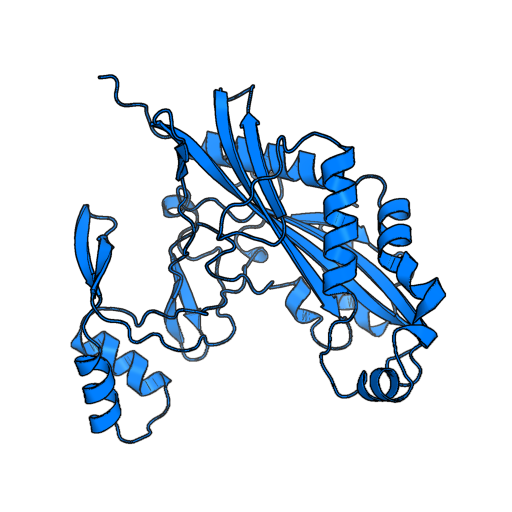 O 1
ATOM 1085 N N . SER A 1 136 ? -1.723 -4.616 10.334 1.00 95.56 136 SER A N 1
ATOM 1086 C CA . SER A 1 136 ? -2.080 -5.265 11.613 1.00 95.56 136 SER A CA 1
ATOM 1087 C C . SER A 1 136 ? -2.889 -6.558 11.489 1.00 95.56 136 SER A C 1
ATOM 1089 O O . SER A 1 136 ? -3.178 -7.217 12.488 1.00 95.56 136 SER A O 1
ATOM 1091 N N . TYR A 1 137 ? -3.268 -6.950 10.272 1.00 94.50 137 TYR A N 1
ATOM 1092 C CA . TYR A 1 137 ? -4.181 -8.071 10.055 1.00 94.50 137 TYR A CA 1
ATOM 1093 C C . TYR A 1 137 ? -3.515 -9.454 10.198 1.00 94.50 137 TYR A C 1
ATOM 1095 O O . TYR A 1 137 ? -2.762 -9.899 9.329 1.00 94.50 137 TYR A O 1
ATOM 1103 N N . LYS A 1 138 ? -3.788 -10.146 11.312 1.00 90.12 138 LYS A N 1
ATOM 1104 C CA . LYS A 1 138 ? -3.226 -11.466 11.644 1.00 90.12 138 LYS A CA 1
ATOM 1105 C C . LYS A 1 138 ? -4.138 -12.594 11.173 1.00 90.12 138 LYS A C 1
ATOM 1107 O O . LYS A 1 138 ? -5.223 -12.778 11.713 1.00 90.12 138 LYS A O 1
ATOM 1112 N N . SER A 1 139 ? -3.676 -13.411 10.232 1.00 87.62 139 SER A N 1
ATOM 1113 C CA . SER A 1 139 ? -4.384 -14.637 9.836 1.00 87.62 139 SER A CA 1
ATOM 1114 C C . SER A 1 139 ? -3.444 -15.611 9.126 1.00 87.62 139 SER A C 1
ATOM 1116 O O . SER A 1 139 ? -2.224 -15.492 9.222 1.00 87.62 139 SER A O 1
ATOM 1118 N N . THR A 1 140 ? -3.979 -16.633 8.466 1.00 82.50 140 THR A N 1
ATOM 1119 C CA . THR A 1 140 ? -3.186 -17.630 7.743 1.00 82.50 140 THR A CA 1
ATOM 1120 C C . THR A 1 140 ? -3.295 -17.440 6.236 1.00 82.50 140 THR A C 1
ATOM 1122 O O . THR A 1 140 ? -4.232 -16.823 5.739 1.00 82.50 140 THR A O 1
ATOM 1125 N N . SER A 1 141 ? -2.336 -17.985 5.492 1.00 81.81 141 SER A N 1
ATOM 1126 C CA . SER A 1 141 ? -2.408 -18.057 4.032 1.00 81.81 141 SER A CA 1
ATOM 1127 C C . SER A 1 141 ? -1.844 -19.377 3.518 1.00 81.81 141 SER A C 1
ATOM 1129 O O . SER A 1 141 ? -0.943 -19.959 4.133 1.00 81.81 141 SER A O 1
ATOM 1131 N N . VAL A 1 142 ? -2.376 -19.850 2.391 1.00 77.75 142 VAL A N 1
ATOM 1132 C CA . VAL A 1 142 ? -1.921 -21.065 1.708 1.00 77.75 142 VAL A CA 1
ATOM 1133 C C . VAL A 1 142 ? -0.833 -20.694 0.699 1.00 77.75 142 VAL A C 1
ATOM 1135 O O . VAL A 1 142 ? -1.053 -19.905 -0.217 1.00 77.75 142 VAL A O 1
ATOM 1138 N N . TYR A 1 143 ? 0.354 -21.269 0.867 1.00 72.81 143 TYR A N 1
ATOM 1139 C CA . TYR A 1 143 ? 1.504 -21.105 -0.022 1.00 72.81 143 TYR A CA 1
ATOM 1140 C C . TYR A 1 143 ? 1.618 -22.279 -1.005 1.00 72.81 143 TYR A C 1
ATOM 1142 O O . TYR A 1 143 ? 0.956 -23.311 -0.863 1.00 72.81 143 TYR A O 1
ATOM 1150 N N . ASN A 1 144 ? 2.506 -22.134 -1.995 1.00 69.69 144 ASN A N 1
ATOM 1151 C CA . ASN A 1 144 ? 2.806 -23.177 -2.978 1.00 69.69 144 ASN A CA 1
ATOM 1152 C C . ASN A 1 144 ? 3.039 -24.540 -2.312 1.00 69.69 144 ASN A C 1
ATOM 1154 O O . ASN A 1 144 ? 3.828 -24.668 -1.375 1.00 69.69 144 ASN A O 1
ATOM 1158 N N . GLY A 1 145 ? 2.357 -25.562 -2.831 1.00 68.62 145 GLY A N 1
ATOM 1159 C CA . GLY A 1 145 ? 2.379 -26.912 -2.274 1.00 68.62 145 GLY A CA 1
ATOM 1160 C C . GLY A 1 145 ? 1.328 -27.178 -1.192 1.00 68.62 145 GLY A C 1
ATOM 1161 O O . GLY A 1 145 ? 1.312 -28.278 -0.657 1.00 68.62 145 GLY A O 1
ATOM 1162 N N . GLY A 1 146 ? 0.448 -26.220 -0.883 1.00 70.88 146 GLY A N 1
ATOM 1163 C CA . GLY A 1 146 ? -0.616 -26.391 0.115 1.00 70.88 146 GLY A CA 1
ATOM 1164 C C . GLY A 1 146 ? -0.167 -26.110 1.551 1.00 70.88 146 GLY A C 1
ATOM 1165 O O . GLY A 1 146 ? -0.905 -26.383 2.494 1.00 70.88 146 GLY A O 1
ATOM 1166 N N . VAL A 1 147 ? 1.035 -25.558 1.734 1.00 68.19 147 VAL A N 1
ATOM 1167 C CA . VAL A 1 147 ? 1.562 -25.254 3.066 1.00 68.19 147 VAL A CA 1
ATOM 1168 C C . VAL A 1 147 ? 0.860 -24.025 3.624 1.00 68.19 147 VAL A C 1
ATOM 1170 O O . VAL A 1 147 ? 0.937 -22.939 3.050 1.00 68.19 147 VAL A O 1
ATOM 1173 N N . ILE A 1 148 ? 0.201 -24.185 4.765 1.00 72.50 148 ILE A N 1
ATOM 1174 C CA . ILE A 1 148 ? -0.417 -23.072 5.484 1.00 72.50 148 ILE A CA 1
ATOM 1175 C C . ILE A 1 148 ? 0.659 -22.379 6.324 1.00 72.50 148 ILE A C 1
ATOM 1177 O O . ILE A 1 148 ? 1.432 -23.040 7.016 1.00 72.50 148 ILE A O 1
ATOM 1181 N N . ARG A 1 149 ? 0.708 -21.047 6.272 1.00 72.50 149 ARG A N 1
ATOM 1182 C CA . ARG A 1 149 ? 1.600 -20.227 7.103 1.00 72.50 149 ARG A CA 1
ATOM 1183 C C . ARG A 1 149 ? 0.813 -19.178 7.863 1.00 72.50 149 ARG A C 1
ATOM 1185 O O . ARG A 1 149 ? -0.147 -18.624 7.331 1.00 72.50 149 ARG A O 1
ATOM 1192 N N . LEU A 1 150 ? 1.256 -18.893 9.084 1.00 76.12 150 LEU A N 1
ATOM 1193 C CA . LEU A 1 150 ? 0.760 -17.776 9.873 1.00 76.12 150 LEU A CA 1
ATOM 1194 C C . LEU A 1 150 ? 1.392 -16.473 9.369 1.00 76.12 150 LEU A C 1
ATOM 1196 O O . LEU A 1 150 ? 2.615 -16.350 9.300 1.00 76.12 150 LEU A O 1
ATOM 1200 N N . ILE A 1 151 ? 0.550 -15.501 9.035 1.00 80.81 151 ILE A N 1
ATOM 1201 C CA . ILE A 1 151 ? 0.928 -14.107 8.829 1.00 80.81 151 ILE A CA 1
ATOM 1202 C C . ILE A 1 151 ? 0.755 -13.414 10.183 1.00 80.81 151 ILE A C 1
ATOM 1204 O O . ILE A 1 151 ? -0.367 -13.120 10.592 1.00 80.81 151 ILE A O 1
ATOM 1208 N N . ASN A 1 152 ? 1.862 -13.220 10.902 1.00 83.06 152 ASN A N 1
ATOM 1209 C CA . ASN A 1 152 ? 1.873 -12.593 12.224 1.00 83.06 152 ASN A CA 1
ATOM 1210 C C . ASN A 1 152 ? 2.465 -11.174 12.111 1.00 83.06 152 ASN A C 1
ATOM 1212 O O . ASN A 1 152 ? 3.690 -11.042 12.092 1.00 83.06 152 ASN A O 1
ATOM 1216 N N . PRO A 1 153 ? 1.635 -10.130 11.930 1.00 88.00 153 PRO A N 1
ATOM 1217 C CA . PRO A 1 153 ? 2.113 -8.761 11.790 1.00 88.00 153 PRO A CA 1
ATOM 1218 C C . PRO A 1 153 ? 2.843 -8.274 13.042 1.00 88.00 153 PRO A C 1
ATOM 1220 O O . PRO A 1 153 ? 2.526 -8.667 14.162 1.00 88.00 153 PRO A O 1
ATOM 1223 N N . ILE A 1 154 ? 3.816 -7.388 12.833 1.00 88.19 154 ILE A N 1
ATOM 1224 C CA . ILE A 1 154 ? 4.528 -6.681 13.903 1.00 88.19 154 ILE A CA 1
ATOM 1225 C C . ILE A 1 154 ? 3.656 -5.533 14.427 1.00 88.19 154 ILE A C 1
ATOM 1227 O O . ILE A 1 154 ? 3.718 -5.206 15.612 1.00 88.19 154 ILE A O 1
ATOM 1231 N N . LEU A 1 155 ? 2.838 -4.929 13.555 1.00 92.38 155 LEU A N 1
ATOM 1232 C CA . LEU A 1 155 ? 1.906 -3.890 13.973 1.00 92.38 155 LEU A CA 1
ATOM 1233 C C . LEU A 1 155 ? 0.679 -4.486 14.674 1.00 92.38 155 LEU A C 1
ATOM 1235 O O . LEU A 1 155 ? 0.157 -5.529 14.277 1.00 92.38 155 LEU A O 1
ATOM 1239 N N . GLN A 1 156 ? 0.194 -3.788 15.696 1.00 94.62 156 GLN A N 1
ATOM 1240 C CA . GLN A 1 156 ? -1.039 -4.114 16.407 1.00 94.62 156 GLN A CA 1
ATOM 1241 C C . GLN A 1 156 ? -2.232 -3.419 15.751 1.00 94.62 156 GLN A C 1
ATOM 1243 O O . GLN A 1 156 ? -2.086 -2.430 15.037 1.00 94.62 156 GLN A O 1
ATOM 1248 N N . SER A 1 157 ? -3.433 -3.957 15.966 1.00 96.81 157 SER A N 1
ATOM 1249 C CA . SER A 1 157 ? -4.662 -3.363 15.417 1.00 96.81 157 SER A CA 1
ATOM 1250 C C . SER A 1 157 ? -5.019 -2.031 16.076 1.00 96.81 157 SER A C 1
ATOM 1252 O O . SER A 1 157 ? -5.636 -1.175 15.448 1.00 96.81 157 SER A O 1
ATOM 1254 N N . GLU A 1 158 ? -4.597 -1.863 17.323 1.00 96.25 158 GLU A N 1
ATOM 1255 C CA . GLU A 1 158 ? -4.815 -0.690 18.151 1.00 96.25 158 GLU A CA 1
ATOM 1256 C C . GLU A 1 158 ? -3.602 -0.518 19.068 1.00 96.25 158 GLU A C 1
ATOM 1258 O O . GLU A 1 158 ? -2.963 -1.497 19.460 1.00 96.25 158 GLU A O 1
ATOM 1263 N N . TYR A 1 159 ? -3.289 0.729 19.389 1.00 95.44 159 TYR A N 1
ATOM 1264 C CA . TYR A 1 159 ? -2.251 1.127 20.329 1.00 95.44 159 TYR A CA 1
ATOM 1265 C C . TYR A 1 159 ? -2.851 2.017 21.410 1.00 95.44 159 TYR A C 1
ATOM 1267 O O . TYR A 1 159 ? -3.993 2.452 21.302 1.00 95.44 159 TYR A O 1
ATOM 1275 N N . LYS A 1 160 ? -2.066 2.324 22.438 1.00 94.75 160 LYS A N 1
ATOM 1276 C CA . LYS A 1 160 ? -2.407 3.359 23.408 1.00 94.75 160 LYS A CA 1
ATOM 1277 C C . LYS A 1 160 ? -1.359 4.456 23.395 1.00 94.75 160 LYS A C 1
ATOM 1279 O O . LYS A 1 160 ? -0.167 4.155 23.309 1.00 94.75 160 LYS A O 1
ATOM 1284 N N . ASN A 1 161 ? -1.801 5.706 23.467 1.00 90.62 161 ASN A N 1
ATOM 1285 C CA . ASN A 1 161 ? -0.898 6.839 23.641 1.00 90.62 161 ASN A CA 1
ATOM 1286 C C . ASN A 1 161 ? -0.468 6.994 25.115 1.00 90.62 161 ASN A C 1
ATOM 1288 O O . ASN A 1 161 ? -0.868 6.228 25.992 1.00 90.62 161 ASN A O 1
ATOM 1292 N N . GLU A 1 162 ? 0.347 8.009 25.394 1.00 90.31 162 GLU A N 1
ATOM 1293 C CA . GLU A 1 162 ? 0.841 8.333 26.743 1.00 90.31 162 GLU A CA 1
ATOM 1294 C C . GLU A 1 162 ? -0.255 8.701 27.760 1.00 90.31 162 GLU A C 1
ATOM 1296 O O . GLU A 1 162 ? -0.012 8.689 28.966 1.00 90.31 162 GLU A O 1
ATOM 1301 N N . HIS A 1 163 ? -1.469 8.984 27.286 1.00 92.19 163 HIS A N 1
ATOM 1302 C CA . HIS A 1 163 ? -2.651 9.279 28.094 1.00 92.19 163 HIS A CA 1
ATOM 1303 C C . HIS A 1 163 ? -3.614 8.085 28.206 1.00 92.19 163 HIS A C 1
ATOM 1305 O O . HIS A 1 163 ? -4.762 8.262 28.602 1.00 92.19 163 HIS A O 1
ATOM 1311 N N . ASP A 1 164 ? -3.155 6.877 27.860 1.00 92.25 164 ASP A N 1
ATOM 1312 C CA . ASP A 1 164 ? -3.927 5.625 27.844 1.00 92.25 164 ASP A CA 1
ATOM 1313 C C . ASP A 1 164 ? -5.120 5.620 26.866 1.00 92.25 164 ASP A C 1
ATOM 1315 O O . ASP A 1 164 ? -5.961 4.723 26.913 1.00 92.25 164 ASP A O 1
ATOM 1319 N N . GLN A 1 165 ? -5.178 6.579 25.936 1.00 92.56 165 GLN A N 1
ATOM 1320 C CA . GLN A 1 165 ? -6.236 6.650 24.931 1.00 92.56 165 GLN A CA 1
ATOM 1321 C C . GLN A 1 165 ? -5.942 5.687 23.784 1.00 92.56 165 GLN A C 1
ATOM 1323 O O . GLN A 1 165 ? -4.818 5.633 23.275 1.00 92.56 165 GLN A O 1
ATOM 1328 N N . LYS A 1 166 ? -6.972 4.956 23.353 1.00 94.81 166 LYS A N 1
ATOM 1329 C CA . LYS A 1 166 ? -6.903 4.017 22.231 1.00 94.81 166 LYS A CA 1
ATOM 1330 C C . LYS A 1 166 ? -6.659 4.742 20.908 1.00 94.81 166 LYS A C 1
ATOM 1332 O O . LYS A 1 166 ? -7.334 5.726 20.603 1.00 94.81 166 LYS A O 1
ATOM 1337 N N . CYS A 1 167 ? -5.740 4.210 20.108 1.00 96.38 167 CYS A N 1
ATOM 1338 C CA . CYS A 1 167 ? -5.395 4.671 18.770 1.00 96.38 167 CYS A CA 1
ATOM 1339 C C . CYS A 1 167 ? -5.544 3.520 17.767 1.00 96.38 167 CYS A C 1
ATOM 1341 O O . CYS A 1 167 ? -4.731 2.591 17.765 1.00 96.38 167 CYS A O 1
ATOM 1343 N N . LEU A 1 168 ? -6.555 3.577 16.900 1.00 98.06 168 LEU A N 1
ATOM 1344 C CA . LEU A 1 168 ? -6.799 2.563 15.873 1.00 98.06 168 LEU A CA 1
ATOM 1345 C C . LEU A 1 168 ? -5.760 2.692 14.749 1.00 98.06 168 LEU A C 1
ATOM 1347 O O . LEU A 1 168 ? -5.522 3.789 14.245 1.00 98.06 168 LEU A O 1
ATOM 1351 N N . LEU A 1 169 ? -5.152 1.579 14.327 1.00 98.19 169 LEU A N 1
ATOM 1352 C CA . LEU A 1 169 ? -4.212 1.583 13.205 1.00 98.19 169 LEU A CA 1
ATOM 1353 C C . LEU A 1 169 ? -4.937 1.400 11.866 1.00 98.19 169 LEU A C 1
ATOM 1355 O O . LEU A 1 169 ? -5.526 0.352 11.608 1.00 98.19 169 LEU A O 1
ATOM 1359 N N . LEU A 1 170 ? -4.781 2.349 10.952 1.00 98.50 170 LEU A N 1
ATOM 1360 C CA . LEU A 1 170 ? -5.202 2.227 9.559 1.00 98.50 170 LEU A CA 1
ATOM 1361 C C . LEU A 1 170 ? -3.992 1.915 8.673 1.00 98.50 170 LEU A C 1
ATOM 1363 O O . LEU A 1 170 ? -2.914 2.475 8.867 1.00 98.50 170 LEU A O 1
ATOM 1367 N N . SER A 1 171 ? -4.150 1.009 7.707 1.00 97.81 171 SER A N 1
ATOM 1368 C CA . SER A 1 171 ? -3.061 0.563 6.827 1.00 97.81 171 SER A CA 1
ATOM 1369 C C . SER A 1 171 ? -3.435 0.727 5.357 1.00 97.81 171 SER A C 1
ATOM 1371 O O . SER A 1 171 ? -4.412 0.143 4.883 1.00 97.81 171 SER A O 1
ATOM 1373 N N . TYR A 1 172 ? -2.630 1.490 4.621 1.00 97.44 172 TYR A N 1
ATOM 1374 C CA . TYR A 1 172 ? -2.841 1.774 3.206 1.00 97.44 172 TYR A CA 1
ATOM 1375 C C . TYR A 1 172 ? -1.607 1.460 2.368 1.00 97.44 172 TYR A C 1
ATOM 1377 O O . TYR A 1 172 ? -0.470 1.530 2.835 1.00 97.44 172 TYR A O 1
ATOM 1385 N N . LEU A 1 173 ? -1.840 1.168 1.094 1.00 95.75 173 LEU A N 1
ATOM 1386 C CA . LEU A 1 173 ? -0.809 1.081 0.070 1.00 95.75 173 LEU A CA 1
ATOM 1387 C C . LEU A 1 173 ? -1.054 2.160 -0.978 1.00 95.75 173 LEU A C 1
ATOM 1389 O O . LEU A 1 173 ? -2.195 2.368 -1.385 1.00 95.75 173 LEU A O 1
ATOM 1393 N N . VAL A 1 174 ? 0.011 2.779 -1.473 1.00 95.88 174 VAL A N 1
ATOM 1394 C CA . VAL A 1 174 ? 0.006 3.527 -2.734 1.00 95.88 174 VAL A CA 1
ATOM 1395 C C . VAL A 1 174 ? 0.892 2.776 -3.709 1.00 95.88 174 VAL A C 1
ATOM 1397 O O . VAL A 1 174 ? 2.057 2.527 -3.418 1.00 95.88 174 VAL A O 1
ATOM 1400 N N . VAL A 1 175 ? 0.352 2.398 -4.863 1.00 94.19 175 VAL A N 1
ATOM 1401 C CA . VAL A 1 175 ? 1.065 1.592 -5.851 1.00 94.19 175 VAL A CA 1
ATOM 1402 C C . VAL A 1 175 ? 1.191 2.356 -7.155 1.00 94.19 175 VAL A C 1
ATOM 1404 O O . VAL A 1 175 ? 0.207 2.824 -7.720 1.00 94.19 175 VAL A O 1
ATOM 1407 N N . ILE A 1 176 ? 2.427 2.478 -7.626 1.00 95.44 176 ILE A N 1
ATOM 1408 C CA . ILE A 1 176 ? 2.793 3.214 -8.830 1.00 95.44 176 ILE A CA 1
ATOM 1409 C C . ILE A 1 176 ? 3.371 2.222 -9.833 1.00 95.44 176 ILE A C 1
ATOM 1411 O O . ILE A 1 176 ? 4.473 1.701 -9.643 1.00 95.44 176 ILE A O 1
ATOM 1415 N N . LEU A 1 177 ? 2.630 1.969 -10.906 1.00 94.56 177 LEU A N 1
ATOM 1416 C CA . LEU A 1 177 ? 3.103 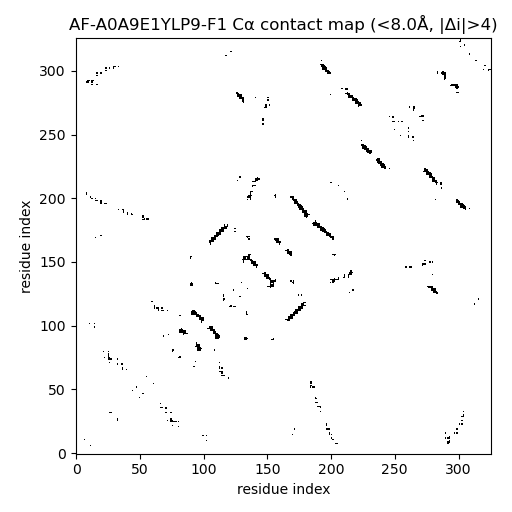1.190 -12.042 1.00 94.56 177 LEU A CA 1
ATOM 1417 C C . LEU A 1 177 ? 3.782 2.119 -13.042 1.00 94.56 177 LEU A C 1
ATOM 1419 O O . LEU A 1 177 ? 3.203 3.124 -13.461 1.00 94.56 177 LEU A O 1
ATOM 1423 N N . TYR A 1 178 ? 4.980 1.744 -13.469 1.00 94.25 178 TYR A N 1
ATOM 1424 C CA . TYR A 1 178 ? 5.732 2.487 -14.463 1.00 94.25 178 TYR A CA 1
ATOM 1425 C C . TYR A 1 178 ? 6.408 1.577 -15.489 1.00 94.25 178 TYR A C 1
ATOM 1427 O O . TYR A 1 178 ? 6.667 0.401 -15.227 1.00 94.25 178 TYR A O 1
ATOM 1435 N N . HIS A 1 179 ? 6.725 2.162 -16.637 1.00 92.50 179 HIS A N 1
ATOM 1436 C CA . HIS A 1 179 ? 7.449 1.563 -17.754 1.00 92.50 179 HIS A CA 1
ATOM 1437 C C . HIS A 1 179 ? 8.698 2.394 -18.078 1.00 92.50 179 HIS A C 1
ATOM 1439 O O . HIS A 1 179 ? 8.737 3.602 -17.832 1.00 92.50 179 HIS A O 1
ATOM 1445 N N . ILE A 1 180 ? 9.740 1.751 -18.598 1.00 92.25 180 ILE A N 1
ATOM 1446 C CA . ILE A 1 180 ? 10.950 2.387 -19.108 1.00 92.25 180 ILE A CA 1
ATOM 1447 C C . ILE A 1 180 ? 10.821 2.569 -20.621 1.00 92.25 180 ILE A C 1
ATOM 1449 O O . ILE A 1 180 ? 10.973 1.625 -21.391 1.00 92.25 180 ILE A O 1
ATOM 1453 N N . SER A 1 181 ? 10.614 3.814 -21.038 1.00 91.50 181 SER A N 1
ATOM 1454 C CA . SER A 1 181 ? 10.449 4.182 -22.442 1.00 91.50 181 SER A CA 1
ATOM 1455 C C . SER A 1 181 ? 11.784 4.587 -23.089 1.00 91.50 181 SER A C 1
ATOM 1457 O O . SER A 1 181 ? 12.614 5.231 -22.433 1.00 91.50 181 SER A O 1
ATOM 1459 N N . PRO A 1 182 ? 11.950 4.340 -24.405 1.00 91.06 182 PRO A N 1
ATOM 1460 C CA . PRO A 1 182 ? 11.079 3.506 -25.250 1.00 91.06 182 PRO A CA 1
ATOM 1461 C C . PRO A 1 182 ? 11.195 2.000 -24.968 1.00 91.06 182 PRO A C 1
ATOM 1463 O O . PRO A 1 182 ? 10.326 1.242 -25.378 1.00 91.06 182 PRO A O 1
ATOM 1466 N N . SER A 1 183 ? 12.276 1.556 -24.324 1.00 90.62 183 SER A N 1
ATOM 1467 C CA . SER A 1 183 ? 12.471 0.161 -23.910 1.00 90.62 183 SER A CA 1
ATOM 1468 C C . SER A 1 183 ? 13.567 0.055 -22.848 1.00 90.62 183 SER A C 1
ATOM 1470 O O . SER A 1 183 ? 14.350 0.987 -22.646 1.00 90.62 183 SER A O 1
ATOM 1472 N N . VAL A 1 184 ? 13.695 -1.108 -22.207 1.00 89.06 184 VAL A N 1
ATOM 1473 C CA . VAL A 1 184 ? 14.807 -1.389 -21.280 1.00 89.06 184 VAL A CA 1
ATOM 1474 C C . VAL A 1 184 ? 16.154 -1.573 -21.990 1.00 89.06 184 VAL A C 1
ATOM 1476 O O . VAL A 1 184 ? 17.198 -1.459 -21.345 1.00 89.06 184 VAL A O 1
ATOM 1479 N N . GLU A 1 185 ? 16.156 -1.838 -23.299 1.00 89.56 185 GLU A N 1
ATOM 1480 C CA . GLU A 1 185 ? 17.345 -1.913 -24.154 1.00 89.56 185 GLU A CA 1
ATOM 1481 C C . GLU A 1 185 ? 17.905 -0.528 -24.481 1.00 89.56 185 GLU A C 1
ATOM 1483 O O . GLU A 1 185 ? 19.124 -0.351 -24.502 1.00 89.56 185 GLU A O 1
ATOM 1488 N N . ASN A 1 186 ? 17.022 0.449 -24.703 1.00 88.94 186 ASN A N 1
ATOM 1489 C CA . ASN A 1 186 ? 17.375 1.848 -24.924 1.00 88.94 186 ASN A CA 1
ATOM 1490 C C . ASN A 1 186 ? 16.587 2.755 -23.963 1.00 88.94 186 ASN A C 1
ATOM 1492 O O . ASN A 1 186 ? 15.623 3.394 -24.380 1.00 88.94 186 ASN A O 1
ATOM 1496 N N . PRO A 1 187 ? 16.954 2.785 -22.670 1.00 90.62 187 PRO A N 1
ATOM 1497 C CA . PRO A 1 187 ? 16.182 3.484 -21.655 1.00 90.62 187 PRO A CA 1
ATOM 1498 C C . PRO A 1 187 ? 16.454 4.991 -21.697 1.00 90.62 187 PRO A C 1
ATOM 1500 O O . PRO A 1 187 ? 17.584 5.436 -21.468 1.00 90.62 187 PRO A O 1
ATOM 1503 N N . GLU A 1 188 ? 15.407 5.781 -21.925 1.00 91.12 188 GLU A N 1
ATOM 1504 C CA . GLU A 1 188 ? 15.485 7.246 -21.988 1.00 91.12 188 GLU A CA 1
ATOM 1505 C C . GLU A 1 188 ? 14.725 7.926 -20.849 1.00 91.12 188 GLU A C 1
ATOM 1507 O O . GLU A 1 188 ? 15.157 8.969 -20.356 1.00 91.12 188 GLU A O 1
ATOM 1512 N N . ARG A 1 189 ? 13.593 7.351 -20.429 1.00 92.00 189 ARG A N 1
ATOM 1513 C CA . ARG A 1 189 ? 12.736 7.918 -19.386 1.00 92.00 189 ARG A CA 1
ATOM 1514 C C . ARG A 1 189 ? 11.865 6.865 -18.710 1.00 92.00 189 ARG A C 1
ATOM 1516 O O . ARG A 1 189 ? 11.648 5.781 -19.241 1.00 92.00 189 ARG A O 1
ATOM 1523 N N . THR A 1 190 ? 11.315 7.236 -17.564 1.00 92.94 190 THR A N 1
ATOM 1524 C CA . THR A 1 190 ? 10.247 6.509 -16.878 1.00 92.94 190 THR A CA 1
ATOM 1525 C C . THR A 1 190 ? 8.895 7.110 -17.243 1.00 92.94 190 THR A C 1
ATOM 1527 O O . THR A 1 190 ? 8.727 8.325 -17.156 1.00 92.94 190 THR A O 1
ATOM 1530 N N . GLU A 1 191 ? 7.921 6.278 -17.589 1.00 95.00 191 GLU A N 1
ATOM 1531 C CA . GLU A 1 191 ? 6.534 6.681 -17.815 1.00 95.00 191 GLU A CA 1
ATOM 1532 C C . GLU A 1 191 ? 5.615 6.005 -16.802 1.00 95.00 191 GLU A C 1
ATOM 1534 O O . GLU A 1 191 ? 5.622 4.782 -16.664 1.00 95.00 191 GLU A O 1
ATOM 1539 N N . ILE A 1 192 ? 4.826 6.794 -16.075 1.00 95.81 192 ILE A N 1
ATOM 1540 C CA . ILE A 1 192 ? 3.827 6.268 -15.144 1.00 95.81 192 ILE A CA 1
ATOM 1541 C C . ILE A 1 192 ? 2.625 5.787 -15.946 1.00 95.81 192 ILE A C 1
ATOM 1543 O O . ILE A 1 192 ? 2.036 6.549 -16.713 1.00 95.81 192 ILE A O 1
ATOM 1547 N N . LEU A 1 193 ? 2.256 4.526 -15.738 1.00 94.69 193 LEU A N 1
ATOM 1548 C CA . LEU A 1 193 ? 1.111 3.892 -16.381 1.00 94.69 193 LEU A CA 1
ATOM 1549 C C . LEU A 1 193 ? -0.118 3.901 -15.480 1.00 94.69 193 LEU A C 1
ATOM 1551 O O . LEU A 1 193 ? -1.222 4.102 -15.974 1.00 94.69 193 LEU A O 1
ATOM 1555 N N . MET A 1 194 ? 0.063 3.700 -14.174 1.00 94.19 194 MET A N 1
ATOM 1556 C CA . MET A 1 194 ? -1.039 3.654 -13.216 1.00 94.19 194 MET A CA 1
ATOM 1557 C C . MET A 1 194 ? -0.587 4.136 -11.840 1.00 94.19 194 MET A C 1
ATOM 1559 O O . MET A 1 194 ? 0.540 3.867 -11.420 1.00 94.19 194 MET A O 1
ATOM 1563 N N . ILE A 1 195 ? -1.485 4.815 -11.134 1.00 95.31 195 ILE A N 1
ATOM 1564 C CA . ILE A 1 195 ? -1.358 5.115 -9.707 1.00 95.31 195 ILE A CA 1
ATOM 1565 C C . ILE A 1 195 ? -2.638 4.625 -9.041 1.00 95.31 195 ILE A C 1
ATOM 1567 O O . ILE A 1 195 ? -3.731 5.004 -9.461 1.00 95.31 195 ILE A O 1
ATOM 1571 N N . SER A 1 196 ? -2.511 3.797 -8.012 1.00 93.94 196 SER A N 1
ATOM 1572 C CA . SER A 1 196 ? -3.645 3.274 -7.252 1.00 93.94 196 SER A CA 1
ATOM 1573 C C . SER A 1 196 ? -3.397 3.358 -5.753 1.00 93.94 196 SER A C 1
ATOM 1575 O O . SER A 1 196 ? -2.249 3.326 -5.313 1.00 93.94 196 SER A O 1
ATOM 1577 N N . SER A 1 197 ? -4.464 3.409 -4.962 1.00 94.81 197 SER A N 1
ATOM 1578 C CA . SER A 1 197 ? -4.393 3.256 -3.509 1.00 94.81 197 SER A CA 1
ATOM 1579 C C . SER A 1 197 ? -5.258 2.096 -3.035 1.00 94.81 197 SER A C 1
ATOM 1581 O O . SER A 1 197 ? -6.293 1.804 -3.631 1.00 94.81 197 SER A O 1
ATOM 1583 N N . PHE A 1 198 ? -4.831 1.421 -1.973 1.00 95.06 198 PHE A N 1
ATOM 1584 C CA . PHE A 1 198 ? -5.539 0.275 -1.417 1.00 95.06 198 PHE A CA 1
ATOM 1585 C C . PHE A 1 198 ? -5.622 0.349 0.107 1.00 95.06 198 PHE A C 1
ATOM 1587 O O . PHE A 1 198 ? -4.631 0.679 0.754 1.00 95.06 198 PHE A O 1
ATOM 1594 N N . CYS A 1 199 ? -6.776 0.006 0.677 1.00 97.25 199 CYS A N 1
ATOM 1595 C CA . CYS A 1 199 ? -6.982 -0.123 2.118 1.00 97.25 199 CYS A CA 1
ATOM 1596 C C . CYS A 1 199 ? -6.896 -1.589 2.563 1.00 97.25 199 CYS A C 1
ATOM 1598 O O . CYS A 1 199 ? -7.743 -2.409 2.198 1.00 97.25 199 CYS A O 1
ATOM 1600 N N . ILE A 1 200 ? -5.894 -1.903 3.386 1.00 96.50 200 ILE A N 1
ATOM 1601 C CA . ILE A 1 200 ? -5.777 -3.209 4.038 1.00 96.50 200 ILE A CA 1
ATOM 1602 C C . ILE A 1 200 ? -6.688 -3.200 5.275 1.00 96.50 200 ILE A C 1
ATOM 1604 O O . ILE A 1 200 ? -6.525 -2.299 6.099 1.00 96.50 200 ILE A O 1
ATOM 1608 N N . PRO A 1 201 ? -7.592 -4.186 5.445 1.00 97.44 201 PRO A N 1
ATOM 1609 C CA . PRO A 1 201 ? -8.441 -4.258 6.629 1.00 97.44 201 PRO A CA 1
ATOM 1610 C C . PRO A 1 201 ? -7.617 -4.274 7.922 1.00 97.44 201 PRO A C 1
ATOM 1612 O O . PRO A 1 201 ? -6.584 -4.943 8.006 1.00 97.44 201 PRO A O 1
ATOM 1615 N N . ASN A 1 202 ? -8.092 -3.585 8.949 1.00 98.12 202 ASN A N 1
ATOM 1616 C CA . ASN A 1 202 ? -7.547 -3.604 10.295 1.00 98.12 202 ASN A CA 1
ATOM 1617 C C . ASN A 1 202 ? -7.682 -5.008 10.906 1.00 98.12 202 ASN A C 1
ATOM 1619 O O . ASN A 1 202 ? -8.649 -5.730 10.651 1.00 98.12 202 ASN A O 1
ATOM 1623 N N . GLY A 1 203 ? -6.722 -5.416 11.739 1.00 96.50 203 GLY A N 1
ATOM 1624 C CA . GLY A 1 203 ? -6.724 -6.752 12.341 1.00 96.50 203 GLY A CA 1
ATOM 1625 C C . GLY A 1 203 ? -7.892 -7.066 13.286 1.00 96.50 203 GLY A C 1
ATOM 1626 O O . GLY A 1 203 ? -8.155 -8.242 13.523 1.00 96.50 203 GLY A O 1
ATOM 1627 N N . GLN A 1 204 ? -8.661 -6.079 13.751 1.00 97.06 204 GLN A N 1
ATOM 1628 C CA . GLN A 1 204 ? -9.930 -6.316 14.454 1.00 97.06 204 GLN A CA 1
ATOM 1629 C C . GLN A 1 204 ? -10.994 -6.953 13.535 1.00 97.06 204 GLN A C 1
ATOM 1631 O O . GLN A 1 204 ? -11.872 -7.674 14.006 1.00 97.06 204 GLN A O 1
ATOM 1636 N N . LEU A 1 205 ? -10.868 -6.804 12.210 1.00 96.94 205 LEU A N 1
ATOM 1637 C CA . LEU A 1 205 ? -11.796 -7.353 11.213 1.00 96.94 205 LEU A CA 1
ATOM 1638 C C . LEU A 1 205 ? -11.496 -8.816 10.820 1.00 96.94 205 LEU A C 1
ATOM 1640 O O . LEU A 1 205 ? -12.088 -9.355 9.877 1.00 96.94 205 LEU A O 1
ATOM 1644 N N . VAL A 1 206 ? -10.587 -9.496 11.533 1.00 94.38 206 VAL A N 1
ATOM 1645 C CA . VAL A 1 206 ? -10.199 -10.895 11.253 1.00 94.38 206 VAL A CA 1
ATOM 1646 C C . VAL A 1 206 ? -11.377 -11.864 11.325 1.00 94.38 206 VAL A C 1
ATOM 1648 O O . VAL A 1 206 ? -11.473 -12.781 10.509 1.00 94.38 206 VAL A O 1
ATOM 1651 N N . ASN A 1 207 ? -12.318 -11.633 12.238 1.00 91.38 207 ASN A N 1
ATOM 1652 C CA . ASN A 1 207 ? -13.489 -12.496 12.395 1.00 91.38 207 ASN A CA 1
ATOM 1653 C C . ASN A 1 207 ? -14.465 -12.434 11.210 1.00 91.38 207 ASN A C 1
ATOM 1655 O O . ASN A 1 207 ? -15.290 -13.331 11.080 1.00 91.38 207 ASN A O 1
ATOM 1659 N N . HIS A 1 208 ? -14.376 -11.407 10.361 1.00 95.12 208 HIS A N 1
ATOM 1660 C CA . HIS A 1 208 ? -15.220 -11.256 9.175 1.00 95.12 208 HIS A CA 1
ATOM 1661 C C . HIS A 1 208 ? -14.494 -11.679 7.888 1.00 95.12 208 HIS A C 1
ATOM 1663 O O . HIS A 1 208 ? -15.014 -12.441 7.074 1.00 95.12 208 HIS A O 1
ATOM 1669 N N . TYR A 1 209 ? -13.259 -11.206 7.703 1.00 94.62 209 TYR A N 1
ATOM 1670 C CA . TYR A 1 209 ? -12.498 -11.460 6.475 1.00 94.62 209 TYR A CA 1
ATOM 1671 C C . TYR A 1 209 ? -11.679 -12.767 6.509 1.00 94.62 209 TYR A C 1
ATOM 1673 O O . TYR A 1 209 ? -11.289 -13.284 5.461 1.00 94.62 209 TYR A O 1
ATOM 1681 N N . HIS A 1 210 ? -11.452 -13.355 7.686 1.00 92.50 210 HIS A N 1
ATOM 1682 C CA . HIS A 1 210 ? -10.702 -14.599 7.882 1.00 92.50 210 HIS A CA 1
ATOM 1683 C C . HIS A 1 210 ? -9.306 -14.600 7.214 1.00 92.50 210 HIS A C 1
ATOM 1685 O O . HIS A 1 210 ? -8.443 -13.785 7.525 1.00 92.50 210 HIS A O 1
ATOM 1691 N N . SER A 1 211 ? -9.019 -15.553 6.325 1.00 89.44 211 SER A N 1
ATOM 1692 C CA . SER A 1 211 ? -7.760 -15.630 5.569 1.00 89.44 211 SER A CA 1
ATOM 1693 C C . SER A 1 211 ? -7.824 -14.931 4.208 1.00 89.44 211 SER A C 1
ATOM 1695 O O . SER A 1 211 ? -6.793 -14.820 3.545 1.00 89.44 211 SER A O 1
ATOM 1697 N N . ARG A 1 212 ? -9.004 -14.445 3.788 1.00 91.50 212 ARG A N 1
ATOM 1698 C CA . ARG A 1 212 ? -9.240 -13.886 2.445 1.00 91.50 212 ARG A CA 1
ATOM 1699 C C . ARG A 1 212 ? -8.293 -12.750 2.054 1.00 91.50 212 ARG A C 1
ATOM 1701 O O . ARG A 1 212 ? -7.882 -12.745 0.897 1.00 91.50 212 ARG A O 1
ATOM 1708 N N . PRO A 1 213 ? -7.865 -11.846 2.962 1.00 91.75 213 PRO A N 1
ATOM 1709 C CA . PRO A 1 213 ? -6.920 -10.793 2.600 1.00 91.75 213 PRO A CA 1
ATOM 1710 C C . PRO A 1 213 ? -5.566 -11.292 2.085 1.00 91.75 213 PRO A C 1
ATOM 1712 O O . PRO A 1 213 ? -4.856 -10.514 1.450 1.00 91.75 213 PRO A O 1
ATOM 1715 N N . TRP A 1 214 ? -5.182 -12.552 2.332 1.00 89.06 214 TRP A N 1
ATOM 1716 C CA . TRP A 1 214 ? -3.839 -13.049 2.030 1.00 89.06 214 TRP A CA 1
ATOM 1717 C C . TRP A 1 214 ? -3.796 -14.158 0.985 1.00 89.06 214 TRP A C 1
ATOM 1719 O O . TRP A 1 214 ? -4.300 -15.263 1.186 1.00 89.06 214 TRP A O 1
ATOM 1729 N N . ALA A 1 215 ? -3.004 -13.926 -0.056 1.00 85.12 215 ALA A N 1
ATOM 1730 C CA . ALA A 1 215 ? -2.478 -14.957 -0.938 1.00 85.12 215 ALA A CA 1
ATOM 1731 C C . ALA A 1 215 ? -1.029 -15.323 -0.565 1.00 85.12 215 ALA A C 1
ATOM 1733 O O . ALA A 1 215 ? -0.276 -14.522 0.007 1.00 85.12 215 ALA A O 1
ATOM 1734 N N . GLY A 1 216 ? -0.620 -16.542 -0.931 1.00 71.44 216 GLY A N 1
ATOM 1735 C CA . GLY A 1 216 ? 0.748 -17.015 -0.749 1.00 71.44 216 GLY A CA 1
ATOM 1736 C C . GLY A 1 216 ? 1.761 -16.097 -1.443 1.00 71.44 216 GLY A C 1
ATOM 1737 O O . GLY A 1 216 ? 1.743 -15.938 -2.664 1.00 71.44 216 GLY A O 1
ATOM 1738 N N . GLY A 1 217 ? 2.650 -15.483 -0.660 1.00 67.19 217 GLY A N 1
ATOM 1739 C CA . GLY A 1 217 ? 3.706 -14.594 -1.148 1.00 67.19 217 GLY A CA 1
ATOM 1740 C C . GLY A 1 217 ? 5.073 -15.269 -1.286 1.00 67.19 217 GLY A C 1
ATOM 1741 O O . GLY A 1 217 ? 5.206 -16.497 -1.343 1.00 67.19 217 GLY A O 1
ATOM 1742 N N . LYS A 1 218 ? 6.139 -14.460 -1.328 1.00 64.94 218 LYS A N 1
ATOM 1743 C CA . LYS A 1 218 ? 7.520 -14.971 -1.331 1.00 64.94 218 LYS A CA 1
ATOM 1744 C C . LYS A 1 218 ? 7.823 -15.643 0.008 1.00 64.94 218 LYS A C 1
ATOM 1746 O O . LYS A 1 218 ? 7.545 -15.097 1.073 1.00 64.94 218 LYS A O 1
ATOM 1751 N N . SER A 1 219 ? 8.435 -16.827 -0.034 1.00 55.62 219 SER A N 1
ATOM 1752 C CA . SER A 1 219 ? 8.809 -17.548 1.181 1.00 55.62 219 SER A CA 1
ATOM 1753 C C . SER A 1 219 ? 9.795 -16.722 2.012 1.00 55.62 219 SER A C 1
ATOM 1755 O O . SER A 1 219 ? 10.932 -16.516 1.586 1.00 55.62 219 SER A O 1
ATOM 1757 N N . GLY A 1 220 ? 9.367 -16.268 3.191 1.00 53.72 220 GLY A N 1
ATOM 1758 C CA . GLY A 1 220 ? 10.223 -15.547 4.129 1.00 53.72 220 GLY A CA 1
ATOM 1759 C C . GLY A 1 220 ? 11.410 -16.393 4.602 1.00 53.72 220 GLY A C 1
ATOM 1760 O O . GLY A 1 220 ? 11.419 -17.628 4.485 1.00 53.72 220 GLY A O 1
ATOM 1761 N N . LYS A 1 221 ? 12.424 -15.731 5.166 1.00 47.03 221 LYS A N 1
ATOM 1762 C CA . LYS A 1 221 ? 13.452 -16.412 5.967 1.00 47.03 221 LYS A CA 1
ATOM 1763 C C . LYS A 1 221 ? 12.798 -16.882 7.276 1.00 47.03 221 LYS A C 1
ATOM 1765 O O . LYS A 1 221 ? 12.029 -16.129 7.868 1.00 47.03 221 LYS A O 1
ATOM 1770 N N . ILE A 1 222 ? 13.052 -18.130 7.671 1.00 49.94 222 ILE A N 1
ATOM 1771 C CA . ILE A 1 222 ? 12.567 -18.686 8.946 1.00 49.94 222 ILE A CA 1
ATOM 1772 C C . ILE A 1 222 ? 13.274 -17.927 10.068 1.00 49.94 222 ILE A C 1
ATOM 1774 O O . ILE A 1 222 ? 14.499 -17.788 10.006 1.00 49.94 222 ILE A O 1
ATOM 1778 N N . LYS A 1 223 ? 12.526 -17.440 11.065 1.00 45.44 223 LYS A N 1
ATOM 1779 C CA . LYS A 1 223 ? 13.140 -17.030 12.327 1.00 45.44 223 LYS A CA 1
ATOM 1780 C C . LYS A 1 223 ? 13.118 -18.237 13.241 1.00 45.44 223 LYS A C 1
ATOM 1782 O O . LYS A 1 223 ? 12.071 -18.832 13.458 1.00 45.44 223 LYS A O 1
ATOM 1787 N N . VAL A 1 224 ? 14.277 -18.557 13.779 1.00 41.12 224 VAL A N 1
ATOM 1788 C CA . VAL A 1 224 ? 14.370 -19.301 15.020 1.00 41.12 224 VAL A CA 1
ATOM 1789 C C . VAL A 1 224 ? 14.768 -18.239 16.033 1.00 41.12 224 VAL A C 1
ATOM 1791 O O . VAL A 1 224 ? 15.855 -17.680 15.932 1.00 41.12 224 VAL A O 1
ATOM 1794 N N . ALA A 1 225 ? 13.849 -17.807 16.886 1.00 37.25 225 ALA A N 1
ATOM 1795 C CA . ALA A 1 225 ? 14.219 -17.009 18.046 1.00 37.25 225 ALA A CA 1
ATOM 1796 C C . ALA A 1 225 ? 13.419 -17.523 19.225 1.00 37.25 225 ALA A C 1
ATOM 1798 O O . ALA A 1 225 ? 12.193 -17.569 19.141 1.00 37.25 225 ALA A O 1
ATOM 1799 N N . GLY A 1 226 ? 14.129 -17.896 20.284 1.00 40.12 226 GLY A N 1
ATOM 1800 C CA . GLY A 1 226 ? 13.519 -18.335 21.524 1.00 40.12 226 GLY A CA 1
ATOM 1801 C C . GLY A 1 226 ? 12.717 -17.231 22.207 1.00 40.12 226 GLY A C 1
ATOM 1802 O O . GLY A 1 226 ? 13.054 -16.046 22.127 1.00 40.12 226 GLY A O 1
ATOM 1803 N N . ASN A 1 227 ? 11.696 -17.662 22.940 1.00 43.44 227 ASN A N 1
ATOM 1804 C CA . ASN A 1 227 ? 11.052 -16.941 24.032 1.00 43.44 227 ASN A CA 1
ATOM 1805 C C . ASN A 1 227 ? 10.164 -15.730 23.673 1.00 43.44 227 ASN A C 1
ATOM 1807 O O . ASN A 1 227 ? 10.216 -14.723 24.380 1.00 43.44 227 ASN A O 1
ATOM 1811 N N . GLN A 1 228 ? 9.303 -15.789 22.644 1.00 43.12 228 GLN A N 1
ATOM 1812 C CA . GLN A 1 228 ? 8.264 -14.747 22.469 1.00 43.12 228 GLN A CA 1
ATOM 1813 C C . GLN A 1 228 ? 6.911 -15.178 23.027 1.00 43.12 228 GLN A C 1
ATOM 1815 O O . GLN A 1 228 ? 6.421 -16.248 22.695 1.00 43.12 228 GLN A O 1
ATOM 1820 N N . ILE A 1 229 ? 6.261 -14.323 23.820 1.00 40.78 229 ILE A N 1
ATOM 1821 C CA . ILE A 1 229 ? 4.915 -14.606 24.324 1.00 40.78 229 ILE A CA 1
ATOM 1822 C C . ILE A 1 229 ? 3.872 -14.308 23.233 1.00 40.78 229 ILE A C 1
ATOM 1824 O O . ILE A 1 229 ? 3.760 -13.173 22.773 1.00 40.78 229 ILE A O 1
ATOM 1828 N N . LEU A 1 230 ? 3.093 -15.310 22.829 1.00 41.06 230 LEU A N 1
ATOM 1829 C CA . LEU A 1 230 ? 1.954 -15.199 21.924 1.00 41.06 230 LEU A CA 1
ATOM 1830 C C . LEU A 1 230 ? 0.644 -15.424 22.674 1.00 41.06 230 LEU A C 1
ATOM 1832 O O . LEU A 1 230 ? 0.493 -16.403 23.400 1.00 41.06 230 LEU A O 1
ATOM 1836 N N . LYS A 1 231 ? -0.337 -14.561 22.410 1.00 35.44 231 LYS A N 1
ATOM 1837 C CA . LYS A 1 231 ? -1.714 -14.730 22.880 1.00 35.44 231 LYS A CA 1
ATOM 1838 C C . LYS A 1 231 ? -2.564 -15.416 21.810 1.00 35.44 231 LYS A C 1
ATOM 1840 O O . LYS A 1 231 ? -2.503 -15.044 20.630 1.00 35.44 231 LYS A O 1
ATOM 1845 N N . LYS A 1 232 ? -3.346 -16.419 22.209 1.00 41.34 232 LYS A N 1
ATOM 1846 C CA . LYS A 1 232 ? -4.361 -17.062 21.361 1.00 41.34 232 LYS A CA 1
ATOM 1847 C C . LYS A 1 232 ? -5.640 -16.223 21.257 1.00 41.34 232 LYS A C 1
ATOM 1849 O O . LYS A 1 232 ? -5.907 -15.368 22.095 1.00 41.34 232 LYS A O 1
ATOM 1854 N N . ALA A 1 233 ? -6.468 -16.546 20.259 1.00 34.06 233 ALA A N 1
ATOM 1855 C CA . ALA A 1 233 ? -7.831 -16.018 20.111 1.00 34.06 233 ALA A CA 1
ATOM 1856 C C . ALA A 1 233 ? -8.785 -16.442 21.252 1.00 34.06 233 ALA A C 1
ATOM 1858 O O . ALA A 1 233 ? -9.849 -15.854 21.399 1.00 34.06 233 ALA A O 1
ATOM 1859 N N . ASP A 1 234 ? -8.398 -17.437 22.059 1.00 37.78 234 ASP A N 1
ATOM 1860 C CA . ASP A 1 234 ? -9.132 -17.916 23.239 1.00 37.78 234 ASP A CA 1
ATOM 1861 C C . ASP A 1 234 ? -8.606 -17.339 24.573 1.00 37.78 234 ASP A C 1
ATOM 1863 O O . ASP A 1 234 ? -9.092 -17.712 25.637 1.00 37.78 234 ASP A O 1
ATOM 1867 N N . GLY A 1 235 ? -7.615 -16.437 24.532 1.00 38.25 235 GLY A N 1
ATOM 1868 C CA . GLY A 1 235 ? -7.071 -15.767 25.718 1.00 38.25 235 GLY A CA 1
ATOM 1869 C C . GLY A 1 235 ? -5.950 -16.504 26.459 1.00 38.25 235 GLY A C 1
ATOM 1870 O O . GLY A 1 235 ? -5.475 -15.990 27.469 1.00 38.25 235 GLY A O 1
ATOM 1871 N N . THR A 1 236 ? -5.482 -17.663 25.982 1.00 40.56 236 THR A N 1
ATOM 1872 C CA . THR A 1 236 ? -4.331 -18.350 26.599 1.00 40.56 236 THR A CA 1
ATOM 1873 C C . THR A 1 236 ? -2.974 -17.830 26.099 1.00 40.56 236 THR A C 1
ATOM 1875 O O . THR A 1 236 ? -2.796 -17.549 24.908 1.00 40.56 236 THR A O 1
ATOM 1878 N N . ASP A 1 237 ? -2.011 -17.719 27.023 1.00 38.66 237 ASP A N 1
ATOM 1879 C CA . ASP A 1 237 ? -0.635 -17.274 26.766 1.00 38.66 237 ASP A CA 1
ATOM 1880 C C . ASP A 1 237 ? 0.275 -18.465 26.417 1.00 38.66 237 ASP A C 1
ATOM 1882 O O . ASP A 1 237 ? 0.262 -19.497 27.090 1.00 38.66 237 ASP A O 1
ATOM 1886 N N . TYR A 1 238 ? 1.102 -18.305 25.384 1.00 45.78 238 TYR A N 1
ATOM 1887 C CA . TYR A 1 238 ? 2.154 -19.245 24.982 1.00 45.78 238 TYR A CA 1
ATOM 1888 C C . TYR A 1 238 ? 3.483 -18.542 24.828 1.00 45.78 238 TYR A C 1
ATOM 1890 O O . TYR A 1 238 ? 3.509 -17.353 24.568 1.00 45.78 238 TYR A O 1
ATOM 1898 N N . ILE A 1 239 ? 4.574 -19.299 24.898 1.00 42.75 239 ILE A N 1
ATOM 1899 C CA . ILE A 1 239 ? 5.919 -18.864 24.528 1.00 42.75 239 ILE A CA 1
ATOM 1900 C C . ILE A 1 239 ? 6.296 -19.600 23.226 1.00 42.75 239 ILE A C 1
ATOM 1902 O O . ILE A 1 239 ? 6.201 -20.826 23.179 1.00 42.75 239 ILE A O 1
ATOM 1906 N N . THR A 1 240 ? 6.690 -18.901 22.157 1.00 41.19 240 THR A N 1
ATOM 1907 C CA . THR A 1 240 ? 7.315 -19.519 20.976 1.00 41.19 240 THR A CA 1
ATOM 1908 C C . THR A 1 240 ? 8.698 -20.041 21.352 1.00 41.19 240 THR A C 1
ATOM 1910 O O . THR A 1 240 ? 9.472 -19.367 22.033 1.00 41.19 240 THR A O 1
ATOM 1913 N N . LEU A 1 241 ? 8.958 -21.291 20.965 1.00 48.91 241 LEU A N 1
ATOM 1914 C CA . LEU A 1 241 ? 10.016 -22.142 21.513 1.00 48.91 241 LEU A CA 1
ATOM 1915 C C . LEU A 1 241 ? 11.448 -21.674 21.229 1.00 48.91 241 LEU A C 1
ATOM 1917 O O . LEU A 1 241 ? 11.731 -20.993 20.242 1.00 48.91 241 LEU A O 1
ATOM 1921 N N . ASP A 1 242 ? 12.329 -22.149 22.111 1.00 50.25 242 ASP A N 1
ATOM 1922 C CA . ASP A 1 242 ? 13.786 -22.111 22.058 1.00 50.25 242 ASP A CA 1
ATOM 1923 C C . ASP A 1 242 ? 14.346 -22.714 20.755 1.00 50.25 242 ASP A C 1
ATOM 1925 O O . ASP A 1 242 ? 13.741 -23.576 20.113 1.00 50.25 242 ASP A O 1
ATOM 1929 N N . GLU A 1 243 ? 15.529 -22.259 20.356 1.00 55.06 243 GLU A N 1
ATOM 1930 C CA . GLU A 1 243 ? 16.168 -22.509 19.056 1.00 55.06 243 GLU A CA 1
ATOM 1931 C C . GLU A 1 243 ? 16.399 -24.006 18.733 1.00 55.06 243 GLU A C 1
ATOM 1933 O O . GLU A 1 243 ? 16.597 -24.413 17.582 1.00 55.06 243 GLU A O 1
ATOM 1938 N N . GLU A 1 244 ? 16.314 -24.842 19.762 1.00 59.53 244 GLU A N 1
ATOM 1939 C CA . GLU A 1 244 ? 16.726 -26.235 19.802 1.00 59.53 244 GLU A CA 1
ATOM 1940 C C . GLU A 1 244 ? 15.813 -27.189 19.011 1.00 59.53 244 GLU A C 1
ATOM 1942 O O . GLU A 1 244 ? 16.319 -28.045 18.286 1.00 59.53 244 GLU A O 1
ATOM 1947 N N . ASP A 1 245 ? 14.485 -27.028 19.039 1.00 60.81 245 ASP A N 1
ATOM 1948 C CA . ASP A 1 245 ? 13.560 -27.977 18.388 1.00 60.81 245 ASP A CA 1
ATOM 1949 C C . ASP A 1 245 ? 13.569 -27.885 16.858 1.00 60.81 245 ASP A C 1
ATOM 1951 O O . ASP A 1 245 ? 13.518 -28.903 16.152 1.00 60.81 245 ASP A O 1
ATOM 1955 N N . TYR A 1 246 ? 13.686 -26.671 16.315 1.00 62.03 246 TYR A N 1
ATOM 1956 C CA . TYR A 1 246 ? 13.886 -26.481 14.879 1.00 62.03 246 TYR A CA 1
ATOM 1957 C C . TYR A 1 246 ? 15.261 -26.996 14.448 1.00 62.03 246 TYR A C 1
ATOM 1959 O O . TYR A 1 246 ? 15.368 -27.684 13.429 1.00 62.03 246 TYR A O 1
ATOM 1967 N N . VAL A 1 247 ? 16.313 -26.707 15.223 1.00 63.72 247 VAL A N 1
ATOM 1968 C CA . VAL A 1 247 ? 17.668 -27.202 14.946 1.00 63.72 247 VAL A CA 1
ATOM 1969 C C . VAL A 1 247 ? 17.702 -28.729 14.978 1.00 63.72 247 VAL A C 1
ATOM 1971 O O . VAL A 1 247 ? 18.259 -29.331 14.061 1.00 63.72 247 VAL A O 1
ATOM 1974 N N . ASN A 1 248 ? 17.058 -29.364 15.956 1.00 65.06 248 ASN A N 1
ATOM 1975 C CA . ASN A 1 248 ? 16.954 -30.817 16.066 1.00 65.06 248 ASN A CA 1
ATOM 1976 C C . ASN A 1 248 ? 16.158 -31.413 14.905 1.00 65.06 248 ASN A C 1
ATOM 1978 O O . ASN A 1 248 ? 16.626 -32.349 14.263 1.00 65.06 248 ASN A O 1
ATOM 1982 N N . THR A 1 249 ? 15.008 -30.829 14.556 1.00 65.94 249 THR A N 1
ATOM 1983 C CA . THR A 1 249 ? 14.215 -31.266 13.394 1.00 65.94 249 THR A CA 1
ATOM 1984 C C . THR A 1 249 ? 15.033 -31.161 12.104 1.00 65.94 249 THR A C 1
ATOM 1986 O O . THR A 1 249 ? 15.101 -32.112 11.331 1.00 65.94 249 THR A O 1
ATOM 1989 N N . ARG A 1 250 ? 15.742 -30.047 11.885 1.00 66.38 250 ARG A N 1
ATOM 1990 C CA . ARG A 1 250 ? 16.588 -29.848 10.701 1.00 66.38 250 ARG A CA 1
ATOM 1991 C C . ARG A 1 250 ? 17.799 -30.786 10.666 1.00 66.38 250 A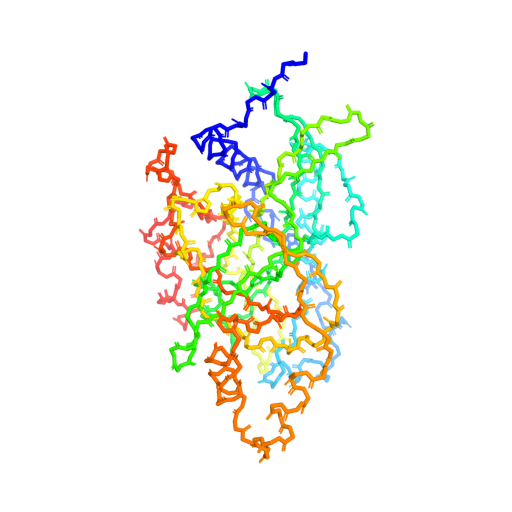RG A C 1
ATOM 1993 O O . ARG A 1 250 ? 18.140 -31.267 9.587 1.00 66.38 250 ARG A O 1
ATOM 2000 N N . LYS A 1 251 ? 18.449 -31.031 11.809 1.00 67.56 251 LYS A N 1
ATOM 2001 C CA . LYS A 1 251 ? 19.554 -31.996 11.940 1.00 67.56 251 LYS A CA 1
ATOM 2002 C C . LYS A 1 251 ? 19.076 -33.412 11.614 1.00 67.56 251 LYS A C 1
ATOM 2004 O O . LYS A 1 251 ? 19.719 -34.085 10.816 1.00 67.56 251 LYS A O 1
ATOM 2009 N N . ASN A 1 252 ? 17.926 -33.817 12.155 1.00 67.56 252 ASN A N 1
ATOM 2010 C CA . ASN A 1 252 ? 17.349 -35.148 11.948 1.00 67.56 252 ASN A CA 1
ATOM 2011 C C . ASN A 1 252 ? 16.876 -35.366 10.503 1.00 67.56 252 ASN A C 1
ATOM 2013 O O . ASN A 1 252 ? 17.006 -36.463 9.972 1.00 67.56 252 ASN A O 1
ATOM 2017 N N . LEU A 1 253 ? 16.356 -34.320 9.855 1.00 64.31 253 LEU A N 1
ATOM 2018 C CA . LEU A 1 253 ? 15.825 -34.378 8.490 1.00 64.31 253 LEU A CA 1
ATOM 2019 C C . LEU A 1 253 ? 16.872 -34.093 7.394 1.00 64.31 253 LEU A C 1
ATOM 2021 O O . LEU A 1 253 ? 16.512 -34.002 6.228 1.00 64.31 253 LEU A O 1
ATOM 2025 N N . GLY A 1 254 ? 18.158 -33.932 7.721 1.00 49.28 254 GLY A N 1
ATOM 2026 C CA . GLY A 1 254 ? 19.266 -34.102 6.766 1.00 49.28 254 GLY A CA 1
ATOM 2027 C C . GLY A 1 254 ? 19.156 -33.377 5.413 1.00 49.28 254 GLY A C 1
ATOM 2028 O O . GLY A 1 254 ? 19.205 -34.014 4.366 1.00 49.28 254 GLY A O 1
ATOM 2029 N N . GLY A 1 255 ? 19.028 -32.046 5.399 1.00 56.69 255 GLY A N 1
ATOM 2030 C CA . GLY A 1 255 ? 19.067 -31.262 4.150 1.00 56.69 255 GLY A CA 1
ATOM 2031 C C . GLY A 1 255 ? 17.840 -31.415 3.239 1.00 56.69 255 GLY A C 1
ATOM 2032 O O . GLY A 1 255 ? 17.858 -30.914 2.113 1.00 56.69 255 GLY A O 1
ATOM 2033 N N . LEU A 1 256 ? 16.774 -32.064 3.723 1.00 60.00 256 LEU A N 1
ATOM 2034 C CA . LEU A 1 256 ? 15.487 -32.145 3.037 1.00 60.00 256 LEU A CA 1
ATOM 2035 C C . LEU A 1 256 ? 14.910 -30.757 2.721 1.00 60.00 256 LEU A C 1
ATOM 2037 O O . LEU A 1 256 ? 15.230 -29.743 3.350 1.00 60.00 256 LEU A O 1
ATOM 2041 N N . ASN A 1 257 ? 14.030 -30.725 1.717 1.00 62.84 257 ASN A N 1
ATOM 2042 C CA . ASN A 1 257 ? 13.355 -29.507 1.285 1.00 62.84 257 ASN A CA 1
ATOM 2043 C C . ASN A 1 257 ? 12.651 -28.837 2.479 1.00 62.84 257 ASN A C 1
ATOM 2045 O O . ASN A 1 257 ? 11.969 -29.498 3.261 1.00 62.84 257 ASN A O 1
ATOM 2049 N N . LYS A 1 258 ? 12.775 -27.507 2.568 1.00 65.31 258 LYS A N 1
ATOM 2050 C CA . LYS A 1 258 ? 12.125 -26.629 3.552 1.00 65.31 258 LYS A CA 1
ATOM 2051 C C . LYS A 1 258 ? 10.660 -26.997 3.834 1.00 65.31 258 LYS A C 1
ATOM 2053 O O . LYS A 1 258 ? 10.233 -26.921 4.977 1.00 65.31 258 LYS A O 1
ATOM 2058 N N . ARG A 1 259 ? 9.912 -27.437 2.818 1.00 66.50 259 ARG A N 1
ATOM 2059 C CA . ARG A 1 259 ? 8.525 -27.902 2.961 1.00 66.50 259 ARG A CA 1
ATOM 2060 C C . ARG A 1 259 ? 8.370 -29.086 3.924 1.00 66.50 259 ARG A C 1
ATOM 2062 O O . ARG A 1 259 ? 7.476 -29.058 4.757 1.00 66.50 259 ARG A O 1
ATOM 2069 N N . ILE A 1 260 ? 9.232 -30.094 3.818 1.00 68.12 260 ILE A N 1
ATOM 2070 C CA . ILE A 1 260 ? 9.166 -31.300 4.658 1.00 68.12 260 ILE A CA 1
ATOM 2071 C C . ILE A 1 260 ? 9.457 -30.930 6.116 1.00 68.12 260 ILE A C 1
ATOM 2073 O O . ILE A 1 260 ? 8.794 -31.409 7.027 1.00 68.12 260 ILE A O 1
ATOM 2077 N N . ILE A 1 261 ? 10.398 -30.005 6.330 1.00 69.12 261 ILE A N 1
ATOM 2078 C CA . ILE A 1 261 ? 10.707 -29.465 7.659 1.00 69.12 261 ILE A CA 1
ATOM 2079 C C . ILE A 1 261 ? 9.497 -28.709 8.233 1.00 69.12 261 ILE A C 1
ATOM 2081 O O . ILE A 1 261 ? 9.194 -28.851 9.414 1.00 69.12 261 ILE A O 1
ATOM 2085 N N . GLU A 1 262 ? 8.800 -27.920 7.406 1.00 69.75 262 GLU A N 1
ATOM 2086 C CA . GLU A 1 262 ? 7.601 -27.177 7.816 1.00 69.75 262 GLU A CA 1
ATOM 2087 C C . GLU A 1 262 ? 6.433 -28.106 8.202 1.00 69.75 262 GLU A C 1
ATOM 2089 O O . GLU A 1 262 ? 5.789 -27.881 9.228 1.00 69.75 262 GLU A O 1
ATOM 2094 N N . GLU A 1 263 ? 6.181 -29.158 7.418 1.00 71.81 263 GLU A N 1
ATOM 2095 C CA . GLU A 1 263 ? 5.133 -30.152 7.694 1.00 71.81 263 GLU A CA 1
ATOM 2096 C C . GLU A 1 263 ? 5.440 -30.968 8.962 1.00 71.81 263 GLU A C 1
ATOM 2098 O O . GLU A 1 263 ? 4.580 -31.094 9.834 1.00 71.81 263 GLU A O 1
ATOM 2103 N N . GLU A 1 264 ? 6.677 -31.446 9.119 1.00 69.94 264 GLU A N 1
ATOM 2104 C CA . GLU A 1 264 ? 7.086 -32.226 10.292 1.00 69.94 264 GLU A CA 1
ATOM 2105 C C . GLU A 1 264 ? 7.031 -31.399 11.583 1.00 69.94 264 GLU A C 1
ATOM 2107 O O . GLU A 1 264 ? 6.536 -31.869 12.608 1.00 69.94 264 GLU A O 1
ATOM 2112 N N . PHE A 1 265 ? 7.474 -30.137 11.538 1.00 69.12 265 PHE A N 1
ATOM 2113 C CA . PHE A 1 265 ? 7.377 -29.235 12.687 1.00 69.12 265 PHE A CA 1
ATOM 2114 C C . PHE A 1 265 ? 5.924 -29.059 13.139 1.00 69.12 265 PHE A C 1
ATOM 2116 O O . PHE A 1 265 ? 5.625 -29.150 14.334 1.00 69.12 265 PHE A O 1
ATOM 2123 N N . LYS A 1 266 ? 5.010 -28.849 12.183 1.00 69.75 266 LYS A N 1
ATOM 2124 C CA . LYS A 1 266 ? 3.582 -28.716 12.475 1.00 69.75 266 LYS A CA 1
ATOM 2125 C C . LYS A 1 266 ? 3.006 -29.995 13.070 1.00 69.75 266 LYS A C 1
ATOM 2127 O O . LYS A 1 266 ? 2.290 -29.918 14.063 1.00 69.75 266 LYS A O 1
ATOM 2132 N N . ASN A 1 267 ? 3.334 -31.153 12.505 1.00 69.81 267 ASN A N 1
ATOM 2133 C CA . ASN A 1 267 ? 2.842 -32.438 13.000 1.00 69.81 267 ASN A CA 1
ATOM 2134 C C . ASN A 1 267 ? 3.310 -32.723 14.434 1.00 69.81 267 ASN A C 1
ATOM 2136 O O . ASN A 1 267 ? 2.529 -33.220 15.240 1.00 69.81 267 ASN A O 1
ATOM 2140 N N . ARG A 1 268 ? 4.560 -32.376 14.772 1.00 65.75 268 ARG A N 1
ATOM 2141 C CA . ARG A 1 268 ? 5.129 -32.610 16.110 1.00 65.75 268 ARG A CA 1
ATOM 2142 C C . ARG A 1 268 ? 4.608 -31.644 17.172 1.00 65.75 268 ARG A C 1
ATOM 2144 O O . ARG A 1 268 ? 4.415 -32.051 18.312 1.00 65.75 268 ARG A O 1
ATOM 2151 N N . THR A 1 269 ? 4.419 -30.372 16.822 1.00 62.44 269 THR A N 1
ATOM 2152 C CA . THR A 1 269 ? 4.132 -29.306 17.804 1.00 62.44 269 THR A CA 1
ATOM 2153 C C . THR A 1 269 ? 2.677 -28.841 17.810 1.00 62.44 269 THR A C 1
ATOM 2155 O O . THR A 1 269 ? 2.260 -28.144 18.730 1.00 62.44 269 THR A O 1
ATOM 2158 N N . GLY A 1 270 ? 1.912 -29.164 16.764 1.00 61.94 270 GLY A N 1
ATOM 2159 C CA . GLY A 1 270 ? 0.597 -28.579 16.495 1.00 61.94 270 GLY A CA 1
ATOM 2160 C C . GLY A 1 270 ? 0.643 -27.128 15.990 1.00 61.94 270 GLY A C 1
ATOM 2161 O O . GLY A 1 270 ? -0.406 -26.570 15.671 1.00 61.94 270 GLY A O 1
ATOM 2162 N N . ASN A 1 271 ? 1.828 -26.515 15.879 1.00 59.25 271 ASN A N 1
ATOM 2163 C CA . ASN A 1 271 ? 2.007 -25.093 15.580 1.00 59.25 271 ASN A CA 1
ATOM 2164 C C . ASN A 1 271 ? 2.617 -24.849 14.192 1.00 59.25 271 ASN A C 1
ATOM 2166 O O . ASN A 1 271 ? 3.326 -25.683 13.636 1.00 59.25 271 ASN A O 1
ATOM 2170 N N . TYR A 1 272 ? 2.381 -23.661 13.633 1.00 62.59 272 TYR A N 1
ATOM 2171 C CA . TYR A 1 272 ? 3.062 -23.213 12.416 1.00 62.59 272 TYR A CA 1
ATOM 2172 C C . TYR A 1 272 ? 4.425 -22.593 12.740 1.00 62.59 272 TYR A C 1
ATOM 2174 O O . TYR A 1 272 ? 4.579 -21.930 13.762 1.00 62.59 272 TYR A O 1
ATOM 2182 N N . LEU A 1 273 ? 5.394 -22.750 11.832 1.00 63.50 273 LEU A N 1
ATOM 2183 C CA . LEU A 1 273 ? 6.642 -21.982 11.871 1.00 63.50 273 LEU A CA 1
ATOM 2184 C C . LEU A 1 273 ? 6.365 -20.494 11.637 1.00 63.50 273 LEU A C 1
ATOM 2186 O O . LEU A 1 273 ? 5.670 -20.126 10.685 1.00 63.50 273 LEU A O 1
ATOM 2190 N N . GLU A 1 274 ? 6.965 -19.648 12.470 1.00 57.91 274 GLU A N 1
ATOM 2191 C CA . GLU A 1 274 ? 6.950 -18.199 12.294 1.00 57.91 274 GLU A CA 1
ATOM 2192 C C . GLU A 1 274 ? 8.133 -17.714 11.442 1.00 57.91 274 GLU A C 1
ATOM 2194 O O . GLU A 1 274 ? 9.221 -18.296 11.390 1.00 57.91 274 GLU A O 1
ATOM 2199 N N . PHE A 1 275 ? 7.917 -16.608 10.738 1.00 60.28 275 PHE A N 1
ATOM 2200 C CA . PHE A 1 275 ? 8.864 -16.043 9.783 1.00 60.28 275 PHE A CA 1
ATOM 2201 C C . PHE A 1 275 ? 9.043 -14.555 10.088 1.00 60.28 275 PHE A C 1
ATOM 2203 O O . PHE A 1 275 ? 8.061 -13.831 10.181 1.00 60.28 275 PHE A O 1
ATOM 2210 N N . THR A 1 276 ? 10.284 -14.070 10.186 1.00 54.38 276 THR A N 1
ATOM 2211 C CA . THR A 1 276 ? 10.566 -12.645 10.473 1.00 54.38 276 THR A CA 1
ATOM 2212 C C . THR A 1 276 ? 10.295 -11.718 9.316 1.00 54.38 276 THR A C 1
ATOM 2214 O O . THR A 1 276 ? 9.899 -10.580 9.510 1.00 54.38 276 THR A O 1
ATOM 2217 N N . ASN A 1 277 ? 10.558 -12.208 8.112 1.00 60.47 277 ASN A N 1
ATOM 2218 C CA . ASN A 1 277 ? 10.466 -11.427 6.887 1.00 60.47 277 ASN A CA 1
ATOM 2219 C C . ASN A 1 277 ? 9.499 -12.108 5.925 1.00 60.47 277 ASN A C 1
ATOM 2221 O O . ASN A 1 277 ? 9.790 -12.231 4.731 1.00 60.47 277 ASN A O 1
ATOM 2225 N N . LEU A 1 278 ? 8.396 -12.644 6.457 1.00 68.00 278 LEU A N 1
ATOM 2226 C CA . LEU A 1 278 ? 7.325 -13.116 5.599 1.00 68.00 278 LEU A CA 1
ATOM 2227 C C . LEU A 1 278 ? 6.765 -11.919 4.846 1.00 68.00 278 LEU A C 1
ATOM 2229 O O . LEU A 1 278 ? 6.504 -10.872 5.431 1.00 68.00 278 LEU A O 1
ATOM 2233 N N . LYS A 1 279 ? 6.607 -12.083 3.540 1.00 70.19 279 LYS A N 1
ATOM 2234 C CA . LYS A 1 279 ? 5.813 -11.164 2.741 1.00 70.19 279 LYS A CA 1
ATOM 2235 C C . LYS A 1 279 ? 4.566 -11.926 2.344 1.00 70.19 279 LYS A C 1
ATOM 2237 O O . LYS A 1 279 ? 4.682 -12.942 1.656 1.00 70.19 279 LYS A O 1
ATOM 2242 N N . SER A 1 280 ? 3.414 -11.485 2.828 1.00 76.12 280 SER A N 1
ATOM 2243 C CA . SER A 1 280 ? 2.132 -11.928 2.292 1.00 76.12 280 SER A CA 1
ATOM 2244 C C . SER A 1 280 ? 1.849 -11.143 1.018 1.00 76.12 280 SER A C 1
ATOM 2246 O O . SER A 1 280 ? 2.382 -10.052 0.813 1.00 76.12 280 SER A O 1
ATOM 2248 N N . ARG A 1 281 ? 1.031 -11.707 0.135 1.00 84.56 281 ARG A N 1
ATOM 2249 C CA . ARG A 1 281 ? 0.437 -10.931 -0.947 1.00 84.56 281 ARG A CA 1
ATOM 2250 C C . ARG A 1 281 ? -0.965 -10.543 -0.541 1.00 84.56 281 ARG A C 1
ATOM 2252 O O . ARG A 1 281 ? -1.714 -11.408 -0.092 1.00 84.56 281 ARG A O 1
ATOM 2259 N N . VAL A 1 282 ? -1.315 -9.274 -0.695 1.00 86.12 282 VAL A N 1
ATOM 2260 C CA . VAL A 1 282 ? -2.707 -8.855 -0.536 1.00 86.12 282 VAL A CA 1
ATOM 2261 C C . VAL A 1 282 ? -3.510 -9.431 -1.692 1.00 86.12 282 VAL A C 1
ATOM 2263 O O . VAL A 1 282 ? -3.215 -9.151 -2.853 1.00 86.12 282 VAL A O 1
ATOM 2266 N N . ASN A 1 283 ? -4.527 -10.220 -1.368 1.00 85.25 283 ASN A N 1
ATOM 2267 C CA . ASN A 1 283 ? -5.472 -10.754 -2.333 1.00 85.25 283 ASN A CA 1
ATOM 2268 C C . ASN A 1 283 ? -6.670 -9.812 -2.447 1.00 85.25 283 ASN A C 1
ATOM 2270 O O . ASN A 1 283 ? -7.752 -10.098 -1.937 1.00 85.25 283 ASN A O 1
ATOM 2274 N N . TYR A 1 284 ? -6.478 -8.660 -3.095 1.00 82.81 284 TYR A N 1
ATOM 2275 C CA . TYR A 1 284 ? -7.542 -7.656 -3.133 1.00 82.81 284 TYR A CA 1
ATOM 2276 C C . TYR A 1 284 ? -8.802 -8.176 -3.828 1.00 82.81 284 TYR A C 1
ATOM 2278 O O . TYR A 1 284 ? -9.879 -7.681 -3.529 1.00 82.81 284 TYR A O 1
ATOM 2286 N N . LYS A 1 285 ? -8.695 -9.171 -4.726 1.00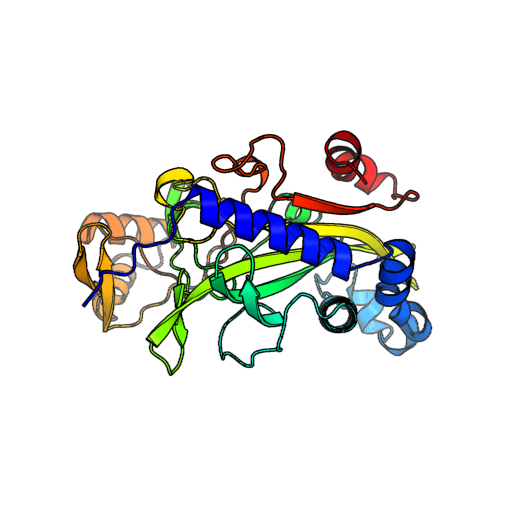 83.12 285 LYS A N 1
ATOM 2287 C CA . LYS A 1 285 ? -9.845 -9.732 -5.448 1.00 83.12 285 LYS A CA 1
ATOM 2288 C C . LYS A 1 285 ? -10.879 -10.368 -4.519 1.00 83.12 285 LYS A C 1
ATOM 2290 O O . LYS A 1 285 ? -12.060 -10.318 -4.844 1.00 83.12 285 LYS A O 1
ATOM 2295 N N . GLU A 1 286 ? -10.444 -10.909 -3.384 1.00 88.19 286 GLU A N 1
ATOM 2296 C CA . GLU A 1 286 ? -11.315 -11.522 -2.371 1.00 88.19 286 GLU A CA 1
ATOM 2297 C C . GLU A 1 286 ? -11.838 -10.517 -1.335 1.00 88.19 286 GLU A C 1
ATOM 2299 O O . GLU A 1 286 ? -12.696 -10.872 -0.531 1.00 88.19 286 GLU A O 1
ATOM 2304 N N . ILE A 1 287 ? -11.299 -9.291 -1.327 1.00 90.88 287 ILE A N 1
ATOM 2305 C CA . ILE A 1 287 ? -11.631 -8.218 -0.377 1.00 90.88 287 ILE A CA 1
ATOM 2306 C C . ILE A 1 287 ? -11.766 -6.871 -1.096 1.00 90.88 287 ILE A C 1
ATOM 2308 O O . ILE A 1 287 ? -11.203 -5.855 -0.692 1.00 90.88 287 ILE A O 1
ATOM 2312 N N . GLN A 1 288 ? -12.469 -6.860 -2.229 1.00 89.19 288 GLN A N 1
ATOM 2313 C CA . GLN A 1 288 ? -12.574 -5.658 -3.065 1.00 89.19 288 GLN A CA 1
ATOM 2314 C C . GLN A 1 288 ? -13.435 -4.576 -2.418 1.00 89.19 288 GLN A C 1
ATOM 2316 O O . GLN A 1 288 ? -13.276 -3.401 -2.751 1.00 89.19 288 GLN A O 1
ATOM 2321 N N . LYS A 1 289 ? -14.355 -4.965 -1.531 1.00 94.50 289 LYS A N 1
ATOM 2322 C CA . LYS A 1 289 ? -15.412 -4.104 -1.006 1.00 94.50 289 LYS A CA 1
ATOM 2323 C C . LYS A 1 289 ? -15.276 -3.876 0.497 1.00 94.50 289 LYS A C 1
ATOM 2325 O O . LYS A 1 289 ? -14.605 -4.635 1.193 1.00 94.50 289 LYS A O 1
ATOM 2330 N N . PHE A 1 290 ? -15.911 -2.817 0.984 1.00 96.94 290 PHE A N 1
ATOM 2331 C CA . PHE A 1 290 ? -16.161 -2.612 2.410 1.00 96.94 290 PHE A CA 1
ATOM 2332 C C . PHE A 1 290 ? -17.436 -3.372 2.805 1.00 96.94 290 PHE A C 1
ATOM 2334 O O . PHE A 1 290 ? -18.521 -2.800 2.853 1.00 96.94 290 PHE A O 1
ATOM 2341 N N . GLU A 1 291 ? -17.310 -4.688 2.995 1.00 95.81 291 GLU A N 1
ATOM 2342 C CA . GLU A 1 291 ? -18.429 -5.641 3.113 1.00 95.81 291 GLU A CA 1
ATOM 2343 C C . GLU A 1 291 ? -19.335 -5.418 4.336 1.00 95.81 291 GLU A C 1
ATOM 2345 O O . GLU A 1 291 ? -20.501 -5.803 4.327 1.00 95.81 291 GLU A O 1
ATOM 2350 N N . ILE A 1 292 ? -18.826 -4.783 5.392 1.00 96.62 292 ILE A N 1
ATOM 2351 C CA . ILE A 1 292 ? -19.556 -4.542 6.644 1.00 96.62 292 ILE A CA 1
ATOM 2352 C C . ILE A 1 292 ? -20.216 -3.160 6.618 1.00 96.62 292 ILE A C 1
ATOM 2354 O O . ILE A 1 292 ? -21.332 -2.985 7.113 1.00 96.62 292 ILE A O 1
ATOM 2358 N N . TYR A 1 293 ? -19.526 -2.162 6.063 1.00 96.12 293 TYR A N 1
ATOM 2359 C CA . TYR A 1 293 ? -20.026 -0.797 5.966 1.00 96.12 293 TYR A CA 1
ATOM 2360 C C . TYR A 1 293 ? -21.004 -0.608 4.801 1.00 96.12 293 TYR A C 1
ATOM 2362 O O . TYR A 1 293 ? -22.142 -0.187 5.044 1.00 96.12 293 TYR A O 1
ATOM 2370 N N . ASP A 1 294 ? -20.551 -0.868 3.572 1.00 94.62 294 ASP A N 1
ATOM 2371 C CA . ASP A 1 294 ? -21.274 -0.635 2.318 1.00 94.62 294 ASP A CA 1
ATOM 2372 C C . ASP A 1 294 ? -20.565 -1.354 1.149 1.00 94.62 294 ASP A C 1
ATOM 2374 O O . ASP A 1 294 ? -19.526 -0.907 0.653 1.00 94.62 294 ASP A O 1
ATOM 2378 N N . GLU A 1 295 ? -21.162 -2.449 0.665 1.00 92.94 295 GLU A N 1
ATOM 2379 C CA . GLU A 1 295 ? -20.630 -3.281 -0.427 1.00 92.94 295 GLU A CA 1
ATOM 2380 C C . GLU A 1 295 ? -20.484 -2.540 -1.769 1.00 92.94 295 GLU A C 1
ATOM 2382 O O . GLU A 1 295 ? -19.783 -3.011 -2.668 1.00 92.94 295 GLU A O 1
ATOM 2387 N N . SER A 1 296 ? -21.107 -1.366 -1.931 1.00 92.44 296 SER A N 1
ATOM 2388 C CA . SER A 1 296 ? -20.889 -0.527 -3.114 1.00 92.44 296 SER A CA 1
ATOM 2389 C C . SER A 1 296 ? -19.529 0.180 -3.097 1.00 92.44 296 SER A C 1
ATOM 2391 O O . SER A 1 296 ? -19.056 0.636 -4.141 1.00 92.44 296 SER A O 1
ATOM 2393 N N . LYS A 1 297 ? -18.877 0.272 -1.931 1.00 94.75 297 LYS A N 1
ATOM 2394 C CA . LYS A 1 297 ? -17.604 0.971 -1.739 1.00 94.75 297 LYS A CA 1
ATOM 2395 C C . LYS A 1 297 ? -16.425 0.035 -1.919 1.00 94.75 297 LYS A C 1
ATOM 2397 O O . LYS A 1 297 ? -16.426 -1.092 -1.437 1.00 94.75 297 LYS A O 1
ATOM 2402 N N . GLU A 1 298 ? -15.379 0.542 -2.562 1.00 94.31 298 GLU A N 1
ATOM 2403 C CA . GLU A 1 298 ? -14.210 -0.250 -2.945 1.00 94.31 298 GLU A CA 1
ATOM 2404 C C . GLU A 1 298 ? -12.977 0.087 -2.115 1.00 94.31 298 GLU A C 1
ATOM 2406 O O . GLU A 1 298 ? -12.664 1.259 -1.892 1.00 94.31 298 GLU A O 1
ATOM 2411 N N . ARG A 1 299 ? -12.247 -0.958 -1.710 1.00 94.69 299 ARG A N 1
ATOM 2412 C CA . ARG A 1 299 ? -10.970 -0.868 -0.987 1.00 94.69 299 ARG A CA 1
ATOM 2413 C C . ARG A 1 299 ? -9.796 -0.512 -1.897 1.00 94.69 299 ARG A C 1
ATOM 2415 O O . ARG A 1 299 ? -8.781 -0.051 -1.388 1.00 94.69 299 ARG A O 1
ATOM 2422 N N . LEU A 1 300 ? -9.926 -0.708 -3.212 1.00 93.06 300 LEU A N 1
ATOM 2423 C CA . LEU A 1 300 ? -8.969 -0.279 -4.236 1.00 93.06 300 LEU A CA 1
ATOM 2424 C C . LEU A 1 300 ? -9.515 0.951 -4.959 1.00 93.06 300 LEU A C 1
ATOM 2426 O O . LEU A 1 300 ? -10.674 0.957 -5.362 1.00 93.06 300 LEU A O 1
ATOM 2430 N N . LYS A 1 301 ? -8.669 1.958 -5.180 1.00 92.44 301 LYS A N 1
ATOM 2431 C CA . LYS A 1 301 ? -8.987 3.109 -6.029 1.00 92.44 301 LYS A CA 1
ATOM 2432 C C . LYS A 1 301 ? -7.915 3.339 -7.072 1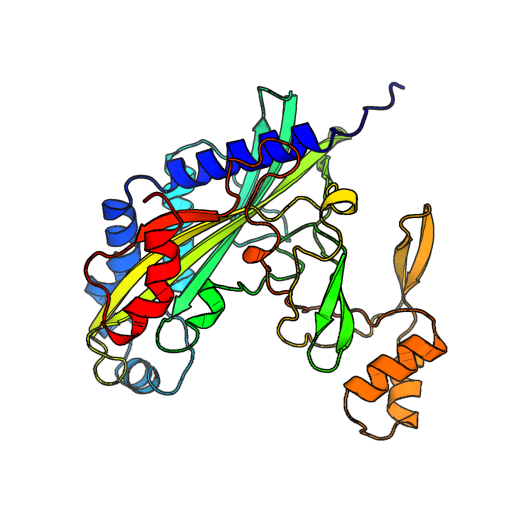.00 92.44 301 LYS A C 1
ATOM 2434 O O . LYS A 1 301 ? -6.725 3.279 -6.759 1.00 92.44 301 LYS A O 1
ATOM 2439 N N . ILE A 1 302 ? -8.340 3.662 -8.287 1.00 92.50 302 ILE A N 1
ATOM 2440 C CA . ILE A 1 302 ? -7.453 4.086 -9.367 1.00 92.50 302 ILE A CA 1
ATOM 2441 C C . ILE A 1 302 ? -7.433 5.611 -9.385 1.00 92.50 302 ILE A C 1
ATOM 2443 O O . ILE A 1 302 ? -8.456 6.251 -9.574 1.00 92.50 302 ILE A O 1
ATOM 2447 N N . ILE A 1 303 ? -6.261 6.188 -9.134 1.00 93.06 303 ILE A N 1
ATOM 2448 C CA . ILE A 1 303 ? -6.040 7.643 -9.099 1.00 93.06 303 ILE A CA 1
ATOM 2449 C C . ILE A 1 303 ? -5.629 8.139 -10.483 1.00 93.06 303 ILE A C 1
ATOM 2451 O O . ILE A 1 303 ? -5.942 9.253 -10.892 1.00 93.06 303 ILE A O 1
ATOM 2455 N N . TYR A 1 304 ? -4.864 7.319 -11.196 1.00 93.88 304 TYR A N 1
ATOM 2456 C CA . TYR A 1 304 ? -4.380 7.620 -12.530 1.00 93.88 304 TYR A CA 1
ATOM 2457 C C . TYR A 1 304 ? -4.289 6.339 -13.345 1.00 93.88 304 TYR A C 1
ATOM 2459 O O . TYR A 1 304 ? -3.769 5.338 -12.852 1.00 93.88 304 TYR A O 1
ATOM 2467 N N . LEU A 1 305 ? -4.701 6.411 -14.609 1.00 92.81 305 LEU A N 1
ATOM 2468 C CA . LEU A 1 305 ? -4.411 5.408 -15.625 1.00 92.81 305 LEU A CA 1
ATOM 2469 C C . LEU A 1 305 ? -4.033 6.117 -16.930 1.00 92.81 305 LEU A C 1
ATOM 2471 O O . LEU A 1 305 ? -4.738 7.020 -17.381 1.00 92.81 305 LEU A O 1
ATOM 2475 N N . SER A 1 306 ? -2.912 5.726 -17.533 1.00 90.00 306 SER A N 1
ATOM 2476 C CA . SER A 1 306 ? -2.439 6.323 -18.782 1.00 90.00 306 SER A CA 1
ATOM 2477 C C . SER A 1 306 ? -3.404 6.049 -19.935 1.00 90.00 306 SER A C 1
ATOM 2479 O O . SER A 1 306 ? -3.920 4.946 -20.089 1.00 90.00 306 SER A O 1
ATOM 2481 N N . HIS A 1 307 ? -3.612 7.047 -20.796 1.00 85.00 307 HIS A N 1
ATOM 2482 C CA . HIS A 1 307 ? -4.299 6.856 -22.078 1.00 85.00 307 HIS A CA 1
ATOM 2483 C C . HIS A 1 307 ? -3.382 6.249 -23.148 1.00 85.00 307 HIS A C 1
ATOM 2485 O O . HIS A 1 307 ? -3.863 5.690 -24.130 1.00 85.00 307 HIS A O 1
ATOM 2491 N N . GLN A 1 308 ? -2.067 6.372 -22.967 1.00 84.69 308 GLN A N 1
ATOM 2492 C CA . GLN A 1 308 ? -1.040 5.844 -23.859 1.00 84.69 308 GLN A CA 1
ATOM 2493 C C . GLN A 1 308 ? -0.399 4.641 -23.172 1.00 84.69 308 GLN A C 1
ATOM 2495 O O . GLN A 1 308 ? 0.627 4.760 -22.507 1.00 84.69 308 GLN A O 1
ATOM 2500 N N . ILE A 1 309 ? -1.071 3.495 -23.263 1.00 84.94 309 ILE A N 1
ATOM 2501 C CA . ILE A 1 309 ? -0.581 2.230 -22.716 1.00 84.94 309 ILE A CA 1
ATOM 2502 C C . ILE A 1 309 ? 0.097 1.466 -23.858 1.00 84.94 309 ILE A C 1
ATOM 2504 O O . ILE A 1 309 ? -0.556 1.231 -24.877 1.00 84.94 309 ILE A O 1
ATOM 2508 N N . PRO A 1 310 ? 1.375 1.068 -23.719 1.00 86.25 310 PRO A N 1
ATOM 2509 C CA . PRO A 1 310 ? 2.006 0.148 -24.659 1.00 86.25 310 PRO A CA 1
ATOM 2510 C C . PRO A 1 310 ? 1.161 -1.119 -24.847 1.00 86.25 310 PRO A C 1
ATOM 2512 O O . PRO A 1 310 ? 0.666 -1.681 -23.871 1.00 86.25 310 PRO A O 1
ATOM 2515 N N . ASN A 1 311 ? 0.999 -1.584 -26.091 1.00 85.88 311 ASN A N 1
ATOM 2516 C CA . ASN A 1 311 ? 0.100 -2.703 -26.421 1.00 85.88 311 ASN A CA 1
ATOM 2517 C C . ASN A 1 311 ? 0.350 -3.953 -25.560 1.00 85.88 311 ASN A C 1
ATOM 2519 O O . ASN A 1 311 ? -0.603 -4.622 -25.169 1.00 85.88 311 ASN A O 1
ATOM 2523 N N . GLU A 1 312 ? 1.610 -4.219 -25.217 1.00 86.44 312 GLU A N 1
ATOM 2524 C CA . GLU A 1 312 ? 2.045 -5.329 -24.360 1.00 86.44 312 GLU A CA 1
ATOM 2525 C C . GLU A 1 312 ? 1.458 -5.322 -22.938 1.00 86.44 312 GLU A C 1
ATOM 2527 O O . GLU A 1 312 ? 1.399 -6.376 -22.318 1.00 86.44 312 GLU A O 1
ATOM 2532 N N . TYR A 1 313 ? 0.988 -4.178 -22.431 1.00 87.38 313 TYR A N 1
ATOM 2533 C CA . TYR A 1 313 ? 0.378 -4.051 -21.096 1.00 87.38 313 TYR A CA 1
ATOM 2534 C C . TYR A 1 313 ? -1.131 -3.798 -21.147 1.00 87.38 313 TYR A C 1
ATOM 2536 O O . TYR A 1 313 ? -1.780 -3.646 -20.111 1.00 87.38 313 TYR A O 1
ATOM 2544 N N . SER A 1 314 ? -1.695 -3.688 -22.352 1.00 81.75 314 SER A N 1
ATOM 2545 C CA . SER A 1 314 ? -3.081 -3.264 -22.543 1.00 81.75 314 SER A CA 1
ATOM 2546 C C . SER A 1 314 ? -4.084 -4.249 -21.943 1.00 81.75 314 SER A C 1
ATOM 2548 O O . SER A 1 314 ? -5.058 -3.804 -21.344 1.00 81.75 314 SER A O 1
ATOM 2550 N N . GLU A 1 315 ? -3.836 -5.558 -22.037 1.00 82.44 315 GLU A N 1
ATOM 2551 C CA . GLU A 1 315 ? -4.710 -6.588 -21.461 1.00 82.44 315 GLU A CA 1
ATOM 2552 C C . GLU A 1 315 ? -4.692 -6.571 -19.927 1.00 82.44 315 GLU A C 1
ATOM 2554 O O . GLU A 1 315 ? -5.758 -6.561 -19.309 1.00 82.44 315 GLU A O 1
ATOM 2559 N N . ASP A 1 316 ? -3.508 -6.475 -19.311 1.00 82.56 316 ASP A N 1
ATOM 2560 C CA . ASP A 1 316 ? -3.357 -6.421 -17.848 1.00 82.56 316 ASP A CA 1
ATOM 2561 C C . ASP A 1 316 ? -4.028 -5.170 -17.254 1.00 82.56 316 ASP A C 1
ATOM 2563 O O . ASP A 1 316 ? -4.681 -5.219 -16.209 1.00 82.56 316 ASP A O 1
ATOM 2567 N N . LEU A 1 317 ? -3.917 -4.034 -17.951 1.00 85.69 317 LEU A N 1
ATOM 2568 C CA . LEU A 1 317 ? -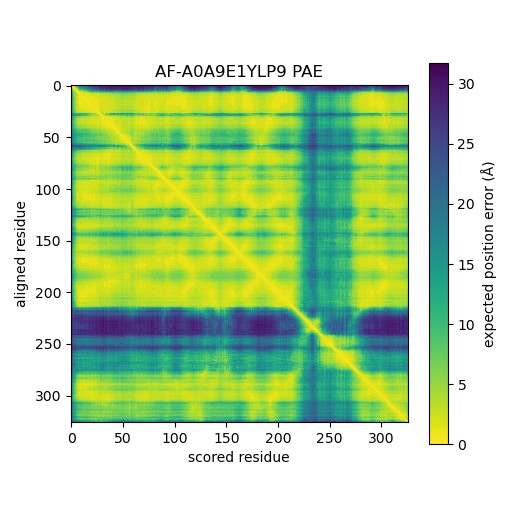4.496 -2.765 -17.508 1.00 85.69 317 LEU A CA 1
ATOM 2569 C C . LEU A 1 317 ? -5.967 -2.584 -17.890 1.00 85.69 317 LEU A C 1
ATOM 2571 O O . LEU A 1 317 ? -6.658 -1.758 -17.287 1.00 85.69 317 LEU A O 1
ATOM 2575 N N . LYS A 1 318 ? -6.478 -3.388 -18.829 1.00 83.00 318 LYS A N 1
ATOM 2576 C CA . LYS A 1 318 ? -7.895 -3.389 -19.204 1.00 83.00 318 LYS A CA 1
ATOM 2577 C C . LYS A 1 318 ? -8.788 -3.726 -18.015 1.00 83.00 318 LYS A C 1
ATOM 2579 O O . LYS A 1 318 ? -9.816 -3.082 -17.846 1.00 83.00 318 LYS A O 1
ATOM 2584 N N . PHE A 1 319 ? -8.370 -4.656 -17.150 1.00 81.19 319 PHE A N 1
ATOM 2585 C CA . PHE A 1 319 ? -9.114 -4.980 -15.928 1.00 81.19 319 PHE A CA 1
ATOM 2586 C C . PHE A 1 319 ? -9.405 -3.726 -15.093 1.00 81.19 319 PHE A C 1
ATOM 2588 O O . PHE A 1 319 ? -10.546 -3.511 -14.693 1.00 81.19 319 PHE A O 1
ATOM 2595 N N . PHE A 1 320 ? -8.404 -2.873 -14.867 1.00 83.94 320 PHE A N 1
ATOM 2596 C CA . PHE A 1 320 ? -8.593 -1.669 -14.058 1.00 83.94 320 PHE A CA 1
ATOM 2597 C C . PHE A 1 320 ? -9.452 -0.627 -14.769 1.00 83.94 320 PHE A C 1
ATOM 2599 O O . PHE A 1 320 ? -10.315 -0.025 -14.140 1.00 83.94 320 PHE A O 1
ATOM 2606 N N . LYS A 1 321 ? -9.267 -0.466 -16.083 1.00 81.62 321 LYS A N 1
ATOM 2607 C CA . LYS A 1 321 ? -10.080 0.436 -16.906 1.00 81.62 321 LYS A CA 1
ATOM 2608 C C . LYS A 1 321 ? -11.563 0.056 -16.921 1.00 81.62 321 LYS A C 1
ATOM 2610 O O . LYS A 1 321 ? -12.412 0.939 -16.920 1.00 81.62 321 LYS A O 1
ATOM 2615 N N . ASP A 1 322 ? -11.857 -1.239 -16.970 1.00 81.44 322 ASP A N 1
ATOM 2616 C CA . ASP A 1 322 ? -13.222 -1.742 -17.129 1.00 81.44 322 ASP A CA 1
ATOM 2617 C C . ASP A 1 322 ? -13.973 -1.833 -15.789 1.00 81.44 322 ASP A C 1
ATOM 2619 O O . ASP A 1 322 ? -15.201 -1.786 -15.782 1.00 81.44 322 ASP A O 1
ATOM 2623 N N . ASN A 1 323 ? -13.258 -1.972 -14.663 1.00 77.50 323 ASN A N 1
ATOM 2624 C CA . ASN A 1 323 ? -13.866 -2.235 -13.351 1.00 77.50 323 ASN A CA 1
ATOM 2625 C C . ASN A 1 323 ? -13.812 -1.056 -12.373 1.00 77.50 323 ASN A C 1
ATOM 2627 O O . ASN A 1 323 ? -14.534 -1.090 -11.383 1.00 77.50 323 ASN A O 1
ATOM 2631 N N . TYR A 1 324 ? -12.997 -0.028 -12.625 1.00 77.94 324 TYR A N 1
ATOM 2632 C CA . TYR A 1 324 ? -12.843 1.097 -11.703 1.00 77.94 324 TYR A CA 1
ATOM 2633 C C . TYR A 1 324 ? -13.123 2.426 -12.393 1.00 77.94 324 TYR A C 1
ATOM 2635 O O . TYR A 1 324 ? -12.641 2.696 -13.494 1.00 77.94 324 TYR A O 1
ATOM 2643 N N . SER A 1 325 ? -13.875 3.281 -11.703 1.00 70.88 325 SER A N 1
ATOM 2644 C CA . SER A 1 325 ? -14.029 4.683 -12.084 1.00 70.88 325 SER A CA 1
ATOM 2645 C C . SER A 1 325 ? -12.687 5.399 -11.927 1.00 70.88 325 SER A C 1
ATOM 2647 O O . SER A 1 325 ? -12.067 5.309 -10.864 1.00 70.88 325 SER A O 1
ATOM 2649 N N . ILE A 1 326 ? -12.255 6.093 -12.982 1.00 66.81 326 ILE A N 1
ATOM 2650 C CA . ILE A 1 326 ? -11.004 6.868 -13.044 1.00 66.81 326 ILE A CA 1
ATOM 2651 C C . ILE A 1 326 ? -11.318 8.356 -12.969 1.00 66.81 326 ILE A C 1
ATOM 2653 O O . ILE A 1 326 ? -12.263 8.782 -13.677 1.00 66.81 326 ILE A O 1
#

Solvent-accessible surface area (backbone atoms only — not comparable to full-atom values): 18225 Å² total; per-residue (Å²): 133,81,80,78,74,76,81,53,69,39,59,53,41,46,53,52,52,52,53,50,51,50,51,56,57,24,52,47,60,44,70,58,44,48,52,57,66,38,51,59,43,84,44,36,74,73,78,38,46,73,66,58,46,68,36,46,72,79,40,90,77,74,84,54,44,77,58,41,48,54,48,52,50,52,33,39,60,75,57,57,80,60,56,46,81,46,87,66,97,67,50,27,85,40,38,24,35,39,69,42,80,89,76,74,38,37,34,33,42,25,34,29,72,46,66,40,48,48,94,81,42,54,70,42,81,69,35,44,78,42,49,34,45,41,39,26,50,55,36,45,27,55,28,90,93,72,47,70,37,59,45,73,34,73,37,56,38,56,48,63,52,100,82,70,45,64,25,42,38,45,24,34,40,39,39,36,34,27,40,50,34,90,29,45,88,58,65,60,35,63,44,73,46,33,33,32,40,35,55,52,69,41,26,79,46,35,90,78,53,51,41,43,54,37,36,52,46,63,86,37,56,76,50,76,60,54,70,44,80,45,76,46,100,84,72,52,82,43,64,44,60,55,55,58,63,62,50,49,52,50,62,75,51,67,85,56,59,69,64,60,56,52,53,52,48,24,72,76,68,78,44,72,73,53,47,77,58,34,28,42,12,39,26,45,85,71,46,44,41,36,74,71,57,43,66,90,41,61,33,59,46,52,64,35,70,49,92,82,61,60,76,93,49,41,71,75,50,40,56,53,64,76,73,44,79,115

Mean predicted aligned error: 8.7 Å

Sequence (326 aa):
MSEEANLDNRTIEQIEYKYLNLLNNSLGNSTQLKKELESQNKFFSQFMNPTDRASLKFKKKNYLAAGAERVIFNSINKSGFFGTPNSSPIGGDLFFETKDDEHDQNLLISIDCKTVRAETNMNDIHNFDVGLNQHSYKSTSVYNGGVIRLINPILQSEYKNEHDQKCLLLSYLVVILYHISPSVENPERTEILMISSFCIPNGQLVNHYHSRPWAGGKSGKIKVAGNQILKKADGTDYITLDEEDYVNTRKNLGGLNKRIIEEEFKNRTGNYLEFTNLKSRVNYKEIQKFEIYDESKERLKIIYLSHQIPNEYSEDLKFFKDNYSI

Foldseek 3Di:
DDPPDDDDLQVLLVVLLVVQVLLLVLCPALVVLQCQLFVCLVCVPVVQDPVNLQCLVPDPDDPSQVSNLVSSVVSNVVSCPQPAWDPDPFAASTWGWDADPVVRATAIEGEHEAEAECVPCLVCVQWPWDWLRQAAAWAWEQAPPRQIATSHHPDHQWDADPVRGIYGYWGKYWYWYWYFPPHSNDGNGIGTAFIKMFTDRRNVCCVPCPCLQFYHDPDADFDQDWFDWDADPVGDIDTDHHNPPLVVLPVVVPPDDPVVSQVVVCVVPVDGGDHNTGITIGNCVSVQASVSNDRVRGRMAISDGDPDDDPVCCVSCVVCVVPHDD

Radius of gyration: 21.43 Å; Cα contacts (8 Å, |Δi|>4): 586; chains: 1; bounding box: 48×55×62 Å

pLDDT: mean 82.44, std 16.39, range [34.06, 98.62]

Nearest PDB structures (foldseek):
  1dmu-assembly1_A-2  TM=6.757E-01  e=1.750E-10  Bacillus subtilis
  2ezv-assembly1_A-2  TM=6.369E-01  e=4.265E-08  unclassified
  6e9e-assembly1_A  TM=2.279E-01  e=8.575E+00  [Eubacterium] siraeum DSM 15702

Secondary structure (DSSP, 8-state):
----PPPPHHHHHHHHHHHHHHHHHHH--HHHHHHHHTGGGGGHHHHS-HHHHHHTTT----SSHHHHHHHHHHHHHHH-TT-EE---SSSSSEEEEEEETTTTEEEEEEEEEEEEEHHHHGGGGTS-EEETTS----EEEEETTTEEEEE--SS-SEEE-TTS-EEEEEEEEEEEEEEEEE-SSSEEEEEEEEEEEEEEPPGGGHHHHTTTTEE--S-PPBP--S-EEEE-TTS-EEEEPPTHHHHHHHHHTTT--HHHHHHHHHHHHSSPPPBTT-EEEE-GGGS-EETTTEEEEESEEEEEE-SS--GGGHHHHHHHHHHS--